Protein AF-A0A2V4BX33-F1 (afdb_monomer_lite)

Secondary structure (DSSP, 8-state):
-HHHHHHHHHHHHHHHSGGGGG--HHHHHHHHTT----GGGGGSHHHHHHHHHHHH---HHHHHHHHHHHHHHHTTTTS-HHHHHHHHHHHHT-TT--S-HHHHHHHHHHT-SSHHHHHHHHHHHHHHHTTSS-HHHHHHHHHHHHHS-HHHHHHHHH-TT-SEEEHHHHHHHHHTTSEEEEEEEEETTEEEEEEPHHHHHHHHHHHHHHHHHHTT----SHHHHHHHHHHHHHHTTT-S-HHHHHHHHHHHHHHHHT-TTS-HHHHHHHHHHHHHHHHH----TTTGGG-TTHHHHHHHHHHHHHHHHHHHT-STTS---HHHHHHHHHHHHHHHHHHTT-

Organism: NCBI:txid2211445

Foldseek 3Di:
DPLLVQLLVLLLCLLLDLLLLPQAPVVLVCLLVPVDDDDSQCVRSNSVSLVVCVVVPDDPLSSQLSSLSSLLSNLQNPPGSVLSVVLQCCQQVDPVHPDRPSSVLSVLSSLAPGNVLSNLLSLLVNCVSVVVDPPVLSVLLSQLSSQADPVVLLVLLLCPPDQKDWCVRCVRVVVSQQWDFDPVQCDPNTGIIGGGPSVVSSNVRCNVVSLVVLVPPQCPDPVSLVVLLVVLLVCLAPPPDPSVSLSSLLSSLQNLLLDPVDDPVRNVVSLVSNVVSLLPRPPDPPPLVVPPPPLVVSVVVSVVSVVVCQVVVVRVPDDGNVVSVVVSVVVCVVCVVSSSVD

Radius of gyration: 22.77 Å; chains: 1; bounding box: 60×46×61 Å

Sequence (342 aa):
MSNLSNISTALTTTIKDSDIHGVTGDLLEVILDKSFKDGILKDIPIISTIIGFVKAGIKINDALFFKKILHLIAQINDVPAEERGKVISEIDESKNYRVKIGEKLLFIVDKCDDHEKAEIIGYLFKEFLKRKMAYDEFLRCCSIIEKCVINDLLVFLNNDIKRYYTINDGEELLNVGMLTLSLKNIRDNNIYLNISKGGELLRIHLLEYLKNRNLQVRLKNFSEIQKHIDYILTSYRNDDNWNNLLTRTVETSAELCNNYKISDDEFNSIIFSIFKGLATEPKSYNLIYRYESTVTDMVKAINEYIAIIIKKNDLNGNDFDMARWKQFEKYFEENKRQINKL

pLDDT: mean 74.25, std 16.31, range [37.19, 97.88]

Structure (mmCIF, N/CA/C/O backbone):
data_AF-A0A2V4BX33-F1
#
_entry.id   AF-A0A2V4BX33-F1
#
loop_
_atom_site.group_PDB
_atom_site.id
_atom_site.type_symbol
_atom_site.label_atom_id
_atom_site.label_alt_id
_atom_site.label_comp_id
_atom_site.label_asym_id
_atom_site.label_entity_id
_atom_site.label_seq_id
_atom_site.pdbx_PDB_ins_code
_atom_site.Cartn_x
_atom_site.Cartn_y
_atom_site.Cartn_z
_atom_site.occupancy
_atom_site.B_iso_or_equiv
_atom_site.auth_seq_id
_atom_site.auth_comp_id
_atom_site.auth_asym_id
_atom_site.auth_atom_id
_atom_site.pdbx_PDB_model_num
ATOM 1 N N . MET A 1 1 ? -27.387 -0.883 13.032 1.00 42.78 1 MET A N 1
ATOM 2 C CA . MET A 1 1 ? -26.597 0.334 13.334 1.00 42.78 1 MET A CA 1
ATOM 3 C C . MET A 1 1 ? -25.627 0.166 14.512 1.00 42.78 1 MET A C 1
ATOM 5 O O . MET A 1 1 ? -24.670 0.917 14.550 1.00 42.78 1 MET A O 1
ATOM 9 N N . SER A 1 2 ? -25.781 -0.828 15.403 1.00 59.81 2 SER A N 1
ATOM 10 C CA . SER A 1 2 ? -24.896 -1.042 16.570 1.00 59.81 2 SER A CA 1
ATOM 11 C C . SER A 1 2 ? -23.493 -1.586 16.254 1.00 59.81 2 SER A C 1
ATOM 13 O O . SER A 1 2 ? -22.547 -1.284 16.967 1.00 59.81 2 SER A O 1
ATOM 15 N N . ASN A 1 3 ? -23.328 -2.389 15.198 1.00 71.81 3 ASN A N 1
ATOM 16 C CA . ASN A 1 3 ? -22.062 -3.098 14.965 1.00 71.81 3 ASN A CA 1
ATOM 17 C C . ASN A 1 3 ? -20.991 -2.231 14.287 1.00 71.81 3 ASN A C 1
ATOM 19 O O . ASN A 1 3 ? -19.830 -2.287 14.679 1.00 71.81 3 ASN A O 1
ATOM 23 N N . LEU A 1 4 ? -21.374 -1.400 13.311 1.00 76.12 4 LEU A N 1
ATOM 24 C CA . LEU A 1 4 ? -20.430 -0.529 12.601 1.00 76.12 4 LEU A CA 1
ATOM 25 C C . LEU A 1 4 ? -19.869 0.563 13.520 1.00 76.12 4 LEU A C 1
ATOM 27 O O . LEU A 1 4 ? -18.669 0.816 13.498 1.00 76.12 4 LEU A O 1
ATOM 31 N N . SER A 1 5 ? -20.713 1.158 14.373 1.00 81.50 5 SER A N 1
ATOM 32 C CA . SER A 1 5 ? -20.260 2.127 15.375 1.00 81.50 5 SER A CA 1
ATOM 33 C C . SER A 1 5 ? -19.278 1.492 16.356 1.00 81.50 5 SER A C 1
ATOM 35 O O . SER A 1 5 ? -18.249 2.088 16.647 1.00 81.50 5 SER A O 1
ATOM 37 N N . ASN A 1 6 ? -19.544 0.260 16.805 1.00 85.31 6 ASN A N 1
ATOM 38 C CA . ASN A 1 6 ? -18.661 -0.449 17.729 1.00 85.31 6 ASN A CA 1
ATOM 39 C C . ASN A 1 6 ? -17.301 -0.763 17.094 1.00 85.31 6 ASN A C 1
ATOM 41 O O . ASN A 1 6 ? -16.275 -0.499 17.714 1.00 85.31 6 ASN A O 1
ATOM 45 N N . ILE A 1 7 ? -17.280 -1.263 15.852 1.00 87.06 7 ILE A N 1
ATOM 46 C CA . ILE A 1 7 ? -16.029 -1.523 15.122 1.00 87.06 7 ILE A CA 1
ATOM 47 C C . ILE A 1 7 ? -15.277 -0.211 14.878 1.00 87.06 7 ILE A C 1
ATOM 49 O O . ILE A 1 7 ? -14.070 -0.159 15.088 1.00 87.06 7 ILE A O 1
ATOM 53 N N . SER A 1 8 ? -15.976 0.858 14.485 1.00 89.44 8 SER A N 1
ATOM 54 C CA . SER A 1 8 ? -15.357 2.169 14.268 1.00 89.44 8 SER A CA 1
ATOM 55 C C . SER A 1 8 ? -14.722 2.703 15.545 1.00 89.44 8 SER A C 1
ATOM 57 O O . SER A 1 8 ? -13.590 3.175 15.502 1.00 89.44 8 SER A O 1
ATOM 59 N N . THR A 1 9 ? -15.426 2.635 16.676 1.00 89.50 9 THR A N 1
ATOM 60 C CA . THR A 1 9 ? -14.886 3.058 17.970 1.00 89.50 9 THR A CA 1
ATOM 61 C C . THR A 1 9 ? -13.693 2.195 18.362 1.00 89.50 9 THR A C 1
ATOM 63 O O . THR A 1 9 ? -12.651 2.745 18.698 1.00 89.50 9 THR A O 1
ATOM 66 N N . ALA A 1 10 ? -13.797 0.868 18.252 1.00 90.44 10 ALA A N 1
ATOM 67 C CA . ALA A 1 10 ? -12.701 -0.045 18.568 1.00 90.44 10 ALA A CA 1
ATOM 68 C C . ALA A 1 10 ? -11.463 0.204 17.693 1.00 90.44 10 ALA A C 1
ATOM 70 O O . ALA A 1 10 ? -10.339 0.189 18.199 1.00 90.44 10 ALA A O 1
ATOM 71 N N . LEU A 1 11 ? -11.662 0.483 16.402 1.00 91.56 11 LEU A N 1
ATOM 72 C CA . LEU A 1 11 ? -10.595 0.833 15.471 1.00 91.56 11 LEU A CA 1
ATOM 73 C C . LEU A 1 11 ? -9.943 2.160 15.866 1.00 91.56 11 LEU A C 1
ATOM 75 O O . LEU A 1 11 ? -8.726 2.213 16.010 1.00 91.56 11 LEU A O 1
ATOM 79 N N . THR A 1 12 ? -10.730 3.216 16.091 1.00 91.38 12 THR A N 1
ATOM 80 C CA . THR A 1 12 ? -10.195 4.519 16.513 1.00 91.38 12 THR A CA 1
ATOM 81 C C . THR A 1 12 ? -9.432 4.415 17.827 1.00 91.38 12 THR A C 1
ATOM 83 O O . THR A 1 12 ? -8.339 4.966 17.918 1.00 91.38 12 THR A O 1
ATOM 86 N N . THR A 1 13 ? -9.963 3.697 18.821 1.00 90.25 13 THR A N 1
ATOM 87 C CA . THR A 1 13 ? -9.263 3.476 20.091 1.00 90.25 13 THR A CA 1
ATOM 88 C C . THR A 1 13 ? -7.946 2.751 19.847 1.00 90.25 13 THR A C 1
ATOM 90 O O . THR A 1 13 ? -6.910 3.267 20.239 1.00 90.25 13 THR A O 1
ATOM 93 N N . THR A 1 14 ? -7.953 1.644 19.097 1.00 89.81 14 THR A N 1
ATOM 94 C CA . THR A 1 14 ? -6.733 0.876 18.785 1.00 89.81 14 THR A CA 1
ATOM 95 C C . THR A 1 14 ? -5.670 1.724 18.079 1.00 89.81 14 THR A C 1
ATOM 97 O O . THR A 1 14 ? -4.495 1.678 18.427 1.00 89.81 14 THR A O 1
ATOM 100 N N . ILE A 1 15 ? -6.069 2.535 17.097 1.00 90.81 15 ILE A N 1
ATOM 101 C CA . ILE A 1 15 ? -5.143 3.391 16.344 1.00 90.81 15 ILE A CA 1
ATOM 102 C C . ILE A 1 15 ? -4.578 4.525 17.220 1.00 90.81 15 ILE A C 1
ATOM 104 O O . ILE A 1 15 ? -3.501 5.032 16.915 1.00 90.81 15 ILE A O 1
ATOM 108 N N . LYS A 1 16 ? -5.248 4.931 18.303 1.00 88.75 16 LYS A N 1
ATOM 109 C CA . LYS A 1 16 ? -4.715 5.922 19.257 1.00 88.75 16 LYS A CA 1
ATOM 110 C C . LYS A 1 16 ? -3.928 5.289 20.412 1.00 88.75 16 LYS A C 1
ATOM 112 O O . LYS A 1 16 ? -3.241 6.011 21.126 1.00 88.75 16 LYS A O 1
ATOM 117 N N . ASP A 1 17 ? -4.020 3.975 20.584 1.00 84.62 17 ASP A N 1
ATOM 118 C CA . ASP A 1 17 ? -3.432 3.244 21.705 1.00 84.62 17 ASP A CA 1
ATOM 119 C C . ASP A 1 17 ? -1.934 2.946 21.502 1.00 84.62 17 ASP A C 1
ATOM 121 O O . ASP A 1 17 ? -1.471 2.736 20.371 1.00 84.62 17 ASP A O 1
ATOM 125 N N . SER A 1 18 ? -1.172 2.909 22.596 1.00 70.69 18 SER A N 1
ATOM 126 C CA . SER A 1 18 ? 0.220 2.452 22.630 1.00 70.69 18 SER A CA 1
ATOM 127 C C . SER A 1 18 ? 0.352 0.959 22.344 1.00 70.69 18 SER A C 1
ATOM 129 O O . SER A 1 18 ? 1.357 0.541 21.776 1.00 70.69 18 SER A O 1
ATOM 131 N N . ASP A 1 19 ? -0.673 0.161 22.637 1.00 69.62 19 ASP A N 1
ATOM 132 C CA . ASP A 1 19 ? -0.567 -1.303 22.597 1.00 69.62 19 ASP A CA 1
ATOM 133 C C . ASP A 1 19 ? -0.669 -1.899 21.179 1.00 69.62 19 ASP A C 1
ATOM 135 O O . ASP A 1 19 ? -0.596 -3.113 20.981 1.00 69.62 19 ASP A O 1
ATOM 139 N N . ILE A 1 20 ? -0.737 -1.049 20.146 1.00 72.56 20 ILE A N 1
ATOM 140 C CA . ILE A 1 20 ? -0.688 -1.470 18.736 1.00 72.56 20 ILE A CA 1
ATOM 141 C C . ILE A 1 20 ? 0.613 -2.200 18.368 1.00 72.56 20 ILE A C 1
ATOM 143 O O . ILE A 1 20 ? 0.648 -2.917 17.369 1.00 72.56 20 ILE A O 1
ATOM 147 N N . HIS A 1 21 ? 1.689 -2.018 19.146 1.00 63.12 21 HIS A N 1
ATOM 148 C CA . HIS A 1 21 ? 2.975 -2.685 18.915 1.00 63.12 21 HIS A CA 1
ATOM 149 C C . HIS A 1 21 ? 2.847 -4.217 18.931 1.00 63.12 21 HIS A C 1
ATOM 151 O O . HIS A 1 21 ? 3.669 -4.908 18.336 1.00 63.12 21 HIS A O 1
ATOM 157 N N . GLY A 1 22 ? 1.783 -4.742 19.549 1.00 63.22 22 GLY A N 1
ATOM 158 C CA . GLY A 1 22 ? 1.414 -6.151 19.506 1.00 63.22 22 GLY A CA 1
ATOM 159 C C . GLY A 1 22 ? 0.739 -6.609 18.208 1.00 63.22 22 GLY A C 1
ATOM 160 O O . GLY A 1 22 ? 0.276 -7.738 18.165 1.00 63.22 22 GLY A O 1
ATOM 161 N N . VAL A 1 23 ? 0.627 -5.789 17.157 1.00 70.25 23 VAL A N 1
ATOM 162 C CA . VAL A 1 23 ? 0.100 -6.214 15.846 1.00 70.25 23 VAL A CA 1
ATOM 163 C C . VAL A 1 23 ? 1.258 -6.342 14.855 1.00 70.25 23 VAL A C 1
ATOM 165 O O . VAL A 1 23 ? 1.737 -5.352 14.297 1.00 70.25 23 VAL A O 1
ATOM 168 N N . THR A 1 24 ? 1.722 -7.577 14.652 1.00 68.56 24 THR A N 1
ATOM 169 C CA . THR A 1 24 ? 2.818 -7.946 13.736 1.00 68.56 24 THR A CA 1
ATOM 170 C C . THR A 1 24 ? 2.353 -8.978 12.708 1.00 68.56 24 THR A C 1
ATOM 172 O O . THR A 1 24 ? 1.313 -9.605 12.899 1.00 68.56 24 THR A O 1
ATOM 175 N N . GLY A 1 25 ? 3.128 -9.180 11.634 1.00 64.44 25 GLY A N 1
ATOM 176 C CA . GLY A 1 25 ? 2.825 -10.164 10.582 1.00 64.44 25 GLY A CA 1
ATOM 177 C C . GLY A 1 25 ? 2.570 -11.575 11.120 1.00 64.44 25 GLY A C 1
ATOM 178 O O . GLY A 1 25 ? 1.545 -12.168 10.800 1.00 64.44 25 GLY A O 1
ATOM 179 N N . ASP A 1 26 ? 3.420 -12.055 12.030 1.00 61.00 26 ASP A N 1
ATOM 180 C CA . ASP A 1 26 ? 3.267 -13.374 12.660 1.00 61.00 26 ASP A CA 1
ATOM 181 C C . ASP A 1 26 ? 1.939 -13.494 13.434 1.00 61.00 26 ASP A C 1
ATOM 183 O O . ASP A 1 26 ? 1.296 -14.541 13.453 1.00 61.00 26 ASP A O 1
ATOM 187 N N . LEU A 1 27 ? 1.479 -12.398 14.045 1.00 63.06 27 LEU A N 1
ATOM 188 C CA . LEU A 1 27 ? 0.220 -12.366 14.792 1.00 63.06 27 LEU A CA 1
ATOM 189 C C . LEU A 1 27 ? -0.997 -12.282 13.865 1.00 63.06 27 LEU A C 1
ATOM 191 O O . LEU A 1 27 ? -2.058 -12.793 14.225 1.00 63.06 27 LEU A O 1
ATOM 195 N N . LEU A 1 28 ? -0.851 -11.712 12.662 1.00 64.00 28 LEU A N 1
ATOM 196 C CA . LEU A 1 28 ? -1.888 -11.770 11.628 1.00 64.00 28 LEU A CA 1
ATOM 197 C C . LEU A 1 28 ? -2.194 -13.222 11.262 1.00 64.00 28 LEU A C 1
ATOM 199 O O . LEU A 1 28 ? -3.359 -13.606 11.249 1.00 64.00 28 LEU A O 1
ATOM 203 N N . GLU A 1 29 ? -1.165 -14.033 11.015 1.00 63.91 29 GLU A N 1
ATOM 204 C CA . GLU A 1 29 ? -1.328 -15.445 10.651 1.00 63.91 29 GLU A CA 1
ATOM 205 C C . GLU A 1 29 ? -1.985 -16.246 11.787 1.00 63.91 29 GLU A C 1
ATOM 207 O O . GLU A 1 29 ? -2.973 -16.949 11.566 1.00 63.91 29 GLU A O 1
ATOM 212 N N . VAL A 1 30 ? -1.545 -16.034 13.033 1.00 64.81 30 VAL A N 1
ATOM 213 C CA . VAL A 1 30 ? -2.098 -16.706 14.226 1.00 64.81 30 VAL A CA 1
ATOM 214 C C . VAL A 1 30 ? -3.574 -16.362 14.470 1.00 64.81 30 VAL A C 1
ATOM 216 O O . VAL A 1 30 ? -4.375 -17.250 14.775 1.00 64.81 30 VAL A O 1
ATOM 219 N N . ILE A 1 31 ? -3.962 -15.087 14.329 1.00 62.94 31 ILE A N 1
ATOM 220 C CA . ILE A 1 31 ? -5.362 -14.648 14.483 1.00 62.94 31 ILE A CA 1
ATOM 221 C C . ILE A 1 31 ? -6.257 -15.301 13.417 1.00 62.94 31 ILE A C 1
ATOM 223 O O . ILE A 1 31 ? -7.425 -15.602 13.685 1.00 62.94 31 ILE A O 1
ATOM 227 N N . LEU A 1 32 ? -5.721 -15.532 12.216 1.00 61.59 32 LEU A N 1
ATOM 228 C CA . LEU A 1 32 ? -6.459 -16.085 11.081 1.00 61.59 32 LEU A CA 1
ATOM 229 C C . LEU A 1 32 ? -6.596 -17.615 11.144 1.00 61.59 32 LEU A C 1
ATOM 231 O O . LEU A 1 32 ? -7.655 -18.135 10.784 1.00 61.59 32 LEU A O 1
ATOM 235 N N . ASP A 1 33 ? -5.610 -18.326 11.694 1.00 59.72 33 ASP A N 1
ATOM 236 C CA . ASP A 1 33 ? -5.586 -19.796 11.786 1.00 59.72 33 ASP A CA 1
ATOM 237 C C . ASP A 1 33 ? -6.494 -20.386 12.884 1.00 59.72 33 ASP A C 1
ATOM 239 O O . ASP A 1 33 ? -6.431 -21.575 13.210 1.00 59.72 33 ASP A O 1
ATOM 243 N N . LYS A 1 34 ? -7.388 -19.567 13.461 1.00 55.22 34 LYS A N 1
ATOM 244 C CA . LYS A 1 34 ? -8.380 -19.927 14.501 1.00 55.22 34 LYS A CA 1
ATOM 245 C C . LYS A 1 34 ? -7.784 -20.512 15.791 1.00 55.22 34 LYS A C 1
ATOM 247 O O . LYS A 1 34 ? -8.534 -20.844 16.713 1.00 55.22 34 LYS A O 1
ATOM 252 N N . SER A 1 35 ? -6.461 -20.610 15.895 1.00 52.72 35 SER A N 1
ATOM 253 C CA . SER A 1 35 ? -5.738 -21.083 17.073 1.00 52.72 35 SER A CA 1
ATOM 254 C C . SER A 1 35 ? -5.450 -19.907 17.996 1.00 52.72 35 SER A C 1
ATOM 256 O O . SER A 1 35 ? -4.319 -19.461 18.143 1.00 52.72 35 SER A O 1
ATOM 258 N N . PHE A 1 36 ? -6.507 -19.391 18.625 1.00 53.91 36 PHE A N 1
ATOM 259 C CA . PHE A 1 36 ? -6.411 -18.317 19.611 1.00 53.91 36 PHE A CA 1
ATOM 260 C C . PHE A 1 36 ? -5.747 -18.831 20.891 1.00 53.91 36 PHE A C 1
ATOM 262 O O . PHE A 1 36 ? -6.427 -19.227 21.843 1.00 53.91 36 PHE A O 1
ATOM 269 N N . LYS A 1 37 ? -4.417 -18.839 20.921 1.00 46.72 37 LYS A N 1
ATOM 270 C CA . LYS A 1 37 ? -3.659 -18.934 22.165 1.00 46.72 37 LYS A CA 1
ATOM 271 C C . LYS A 1 37 ? -3.097 -17.556 22.511 1.00 46.72 37 LYS A C 1
ATOM 273 O O . LYS A 1 37 ? -2.621 -16.837 21.646 1.00 46.72 37 LYS A O 1
ATOM 278 N N . ASP A 1 38 ? -3.205 -17.246 23.798 1.00 52.62 38 ASP A N 1
ATOM 279 C CA . ASP A 1 38 ? -2.568 -16.148 24.533 1.00 52.62 38 ASP A CA 1
ATOM 280 C C . ASP A 1 38 ? -3.350 -14.840 24.745 1.00 52.62 38 ASP A C 1
ATOM 282 O O . ASP A 1 38 ? -4.070 -14.316 23.896 1.00 52.62 38 ASP A O 1
ATOM 286 N N . GLY A 1 39 ? -3.254 -14.358 25.991 1.00 58.19 39 GLY A N 1
ATOM 287 C CA . GLY A 1 39 ? -4.030 -13.251 26.554 1.00 58.19 39 GLY A CA 1
ATOM 288 C C . GLY A 1 39 ? -3.588 -11.859 26.108 1.00 58.19 39 GLY A C 1
ATOM 289 O O . GLY A 1 39 ? -4.411 -10.957 26.162 1.00 58.19 39 GLY A O 1
ATOM 290 N N . ILE A 1 40 ? -2.360 -11.708 25.599 1.00 56.91 40 ILE A N 1
ATOM 291 C CA . ILE A 1 40 ? -1.761 -10.414 25.211 1.00 56.91 40 ILE A CA 1
ATOM 292 C C . ILE A 1 40 ? -2.572 -9.721 24.102 1.00 56.91 40 ILE A C 1
ATOM 294 O O . ILE A 1 40 ? -2.735 -8.508 24.098 1.00 56.91 40 ILE A O 1
ATOM 298 N N . LEU A 1 41 ? -3.147 -10.488 23.171 1.00 62.62 41 LEU A N 1
ATOM 299 C CA . LEU A 1 41 ? -3.900 -9.936 22.038 1.00 62.62 41 LEU A CA 1
ATOM 300 C C . LEU A 1 41 ? -5.314 -9.462 22.401 1.00 62.62 41 LEU A C 1
ATOM 302 O O . LEU A 1 41 ? -5.930 -8.729 21.629 1.00 62.62 41 LEU A O 1
ATOM 306 N N . LYS A 1 42 ? -5.863 -9.887 23.548 1.00 66.56 42 LYS A N 1
ATOM 307 C CA . LYS A 1 42 ? -7.211 -9.473 23.975 1.00 66.56 42 LYS A CA 1
ATOM 308 C C . LYS A 1 42 ? -7.250 -8.019 24.427 1.00 66.56 42 LYS A C 1
ATOM 310 O O . LYS A 1 42 ? -8.314 -7.407 24.353 1.00 66.56 42 LYS A O 1
ATOM 315 N N . ASP A 1 43 ? -6.117 -7.474 24.844 1.00 74.88 43 ASP A N 1
ATOM 316 C CA . ASP A 1 43 ? -6.042 -6.110 25.358 1.00 74.88 43 ASP A CA 1
ATOM 317 C C . ASP A 1 43 ? -6.159 -5.069 24.229 1.00 74.88 43 ASP A C 1
ATOM 319 O O . ASP A 1 43 ? -6.545 -3.929 24.470 1.00 74.88 43 ASP A O 1
ATOM 323 N N . ILE A 1 44 ? -5.976 -5.484 22.967 1.00 81.44 44 ILE A N 1
ATOM 324 C CA . ILE A 1 44 ? -6.168 -4.628 21.793 1.00 81.44 44 ILE A CA 1
ATOM 325 C C . ILE A 1 44 ? -7.671 -4.549 21.435 1.00 81.44 44 ILE A C 1
ATOM 327 O O . ILE A 1 44 ? -8.263 -5.560 21.026 1.00 81.44 44 ILE A O 1
ATOM 331 N N . PRO A 1 45 ? -8.320 -3.363 21.494 1.00 86.31 45 PRO A N 1
ATOM 332 C CA . PRO A 1 45 ? -9.778 -3.240 21.363 1.00 86.31 45 PRO A CA 1
ATOM 333 C C . PRO A 1 45 ? -10.362 -3.795 20.057 1.00 86.31 45 PRO A C 1
ATOM 335 O O . PRO A 1 45 ? -11.415 -4.446 20.064 1.00 86.31 45 PRO A O 1
ATOM 338 N N . ILE A 1 46 ? -9.693 -3.568 18.920 1.00 86.50 46 ILE A N 1
ATOM 339 C CA . ILE A 1 46 ? -10.152 -4.090 17.626 1.00 86.50 46 ILE A CA 1
ATOM 340 C C . ILE A 1 46 ? -10.055 -5.616 17.572 1.00 86.50 46 ILE A C 1
ATOM 342 O O . ILE A 1 46 ? -10.966 -6.255 17.055 1.00 86.50 46 ILE A O 1
ATOM 346 N N . ILE A 1 47 ? -9.018 -6.215 18.165 1.00 82.06 47 ILE A N 1
ATOM 347 C CA . ILE A 1 47 ? -8.852 -7.672 18.204 1.00 82.06 47 ILE A CA 1
ATOM 348 C C . ILE A 1 47 ? -9.920 -8.288 19.102 1.00 82.06 47 ILE A C 1
ATOM 350 O O . ILE A 1 47 ? -10.569 -9.255 18.710 1.00 82.06 47 ILE A O 1
ATOM 354 N N . SER A 1 48 ? -10.184 -7.685 20.262 1.00 82.81 48 SER A N 1
ATOM 355 C CA . SER A 1 48 ? -11.298 -8.079 21.129 1.00 82.81 48 SER A CA 1
ATOM 356 C C . SER A 1 48 ? -12.644 -8.037 20.400 1.00 82.81 48 SER A C 1
ATOM 358 O O . SER A 1 48 ? -13.449 -8.966 20.517 1.00 82.81 48 SER A O 1
ATOM 360 N N . THR A 1 49 ? -12.864 -7.004 19.582 1.00 84.94 49 THR A N 1
ATOM 361 C CA . THR A 1 49 ? -14.058 -6.899 18.733 1.00 84.94 49 THR A CA 1
ATOM 362 C C . THR A 1 49 ? -14.110 -8.046 17.721 1.00 84.94 49 THR A C 1
ATOM 364 O O . THR A 1 49 ? -15.118 -8.748 17.661 1.00 84.94 49 THR A O 1
ATOM 367 N N . ILE A 1 50 ? -13.018 -8.305 16.994 1.00 80.75 50 ILE A N 1
ATOM 368 C CA . ILE A 1 50 ? -12.901 -9.404 16.019 1.00 80.75 50 ILE A CA 1
ATOM 369 C C . ILE A 1 50 ? -13.192 -10.760 16.677 1.00 80.75 50 ILE A C 1
ATOM 371 O O . ILE A 1 50 ? -14.021 -11.521 16.182 1.00 80.75 50 ILE A O 1
ATOM 375 N N . ILE A 1 51 ? -12.579 -11.048 17.830 1.00 76.88 51 ILE A N 1
ATOM 376 C CA . ILE A 1 51 ? -12.810 -12.283 18.597 1.00 76.88 51 ILE A CA 1
ATOM 377 C C . ILE A 1 51 ? -14.285 -12.405 19.007 1.00 76.88 51 ILE A C 1
ATOM 379 O O . ILE A 1 51 ? -14.847 -13.503 18.976 1.00 76.88 51 ILE A O 1
ATOM 383 N N . GLY A 1 52 ? -14.928 -11.294 19.376 1.00 78.25 52 GLY A N 1
ATOM 384 C CA . GLY A 1 52 ? -16.362 -11.246 19.662 1.00 78.25 52 GLY A CA 1
ATOM 385 C C . GLY A 1 52 ? -17.210 -11.706 18.474 1.00 78.25 52 GLY A C 1
ATOM 386 O O . GLY A 1 52 ? -18.087 -12.555 18.642 1.00 78.25 52 GLY A O 1
ATOM 387 N N . PHE A 1 53 ? -16.896 -11.228 17.267 1.00 77.00 53 PHE A N 1
ATOM 388 C CA . PHE A 1 53 ? -17.538 -11.696 16.035 1.00 77.00 53 PHE A CA 1
ATOM 389 C C . PHE A 1 53 ? -17.249 -13.174 15.763 1.00 77.00 53 PHE A C 1
ATOM 391 O O . PHE A 1 53 ? -18.163 -13.910 15.396 1.00 77.00 53 PHE A O 1
ATOM 398 N N . VAL A 1 54 ? -16.018 -13.640 16.012 1.00 71.56 54 VAL A N 1
ATOM 399 C CA . VAL A 1 54 ? -15.652 -15.057 15.857 1.00 71.56 54 VAL A CA 1
ATOM 400 C C . VAL A 1 54 ? -16.507 -15.977 16.708 1.00 71.56 54 VAL A C 1
ATOM 402 O O . VAL A 1 54 ? -17.050 -16.956 16.195 1.00 71.56 54 VAL A O 1
ATOM 405 N N . LYS A 1 55 ? -16.711 -15.623 17.976 1.00 70.00 55 LYS A N 1
ATOM 406 C CA . LYS A 1 55 ? -17.588 -16.375 18.881 1.00 70.00 55 LYS A CA 1
ATOM 407 C C . LYS A 1 55 ? -19.057 -16.345 18.458 1.00 70.00 55 LYS A C 1
ATOM 409 O O . LYS A 1 55 ? -19.776 -17.297 18.741 1.00 70.00 55 LYS A O 1
ATOM 414 N N . ALA A 1 56 ? -19.496 -15.281 17.788 1.00 75.44 56 ALA A N 1
ATOM 415 C CA . ALA A 1 56 ? -20.863 -15.136 17.292 1.00 75.44 56 ALA A CA 1
ATOM 416 C C . ALA A 1 56 ? -21.128 -15.877 15.962 1.00 75.44 56 ALA A C 1
ATOM 418 O O . ALA A 1 56 ? -22.277 -15.939 15.530 1.00 75.44 56 ALA A O 1
ATOM 419 N N . GLY A 1 57 ? -20.095 -16.460 15.336 1.00 69.25 57 GLY A N 1
ATOM 420 C CA . GLY A 1 57 ? -20.186 -17.188 14.067 1.00 69.25 57 GLY A CA 1
ATOM 421 C C . GLY A 1 57 ? -19.981 -16.283 12.849 1.00 69.25 57 GLY A C 1
ATOM 422 O O . GLY A 1 57 ? -20.944 -15.776 12.276 1.00 69.25 57 GLY A O 1
ATOM 423 N N . ILE A 1 58 ? -18.721 -16.092 12.436 1.00 73.31 58 ILE A N 1
ATOM 424 C CA . ILE A 1 58 ? -18.369 -15.194 11.317 1.00 73.31 58 ILE A CA 1
ATOM 425 C C . ILE A 1 58 ? -18.830 -15.729 9.968 1.00 73.31 58 ILE A C 1
ATOM 427 O O . ILE A 1 58 ? -18.784 -16.936 9.712 1.00 73.31 58 ILE A O 1
ATOM 431 N N . LYS A 1 59 ? -19.131 -14.810 9.049 1.00 80.31 59 LYS A N 1
ATOM 432 C CA . LYS A 1 59 ? -19.141 -15.106 7.614 1.00 80.31 59 LYS A CA 1
ATOM 433 C C . LYS A 1 59 ? -17.729 -14.964 7.047 1.00 80.31 59 LYS A C 1
ATOM 435 O O . LYS A 1 59 ? -16.912 -14.210 7.568 1.00 80.31 59 LYS A O 1
ATOM 440 N N . ILE A 1 60 ? -17.454 -15.645 5.932 1.00 77.69 60 ILE A N 1
ATOM 441 C CA . ILE A 1 60 ? -16.162 -15.549 5.225 1.00 77.69 60 ILE A CA 1
ATOM 442 C C . ILE A 1 60 ? -15.816 -14.086 4.910 1.00 77.69 60 ILE A C 1
ATOM 444 O O . ILE A 1 60 ? -14.686 -13.665 5.131 1.00 77.69 60 ILE A O 1
ATOM 448 N N . ASN A 1 61 ? -16.802 -13.294 4.482 1.00 81.38 61 ASN A N 1
ATOM 449 C CA . ASN A 1 61 ? -16.602 -11.876 4.179 1.00 81.38 61 ASN A CA 1
ATOM 450 C C . ASN A 1 61 ? -16.156 -11.067 5.405 1.00 81.38 61 ASN A C 1
ATOM 452 O O . ASN A 1 61 ? -15.290 -10.209 5.269 1.00 81.38 61 ASN A O 1
ATOM 456 N N . ASP A 1 62 ? -16.679 -11.371 6.597 1.00 82.56 62 ASP A N 1
ATOM 457 C CA . ASP A 1 62 ? -16.258 -10.706 7.836 1.00 82.56 62 ASP A CA 1
ATOM 458 C C . ASP A 1 62 ? -14.797 -11.060 8.157 1.00 82.56 62 ASP A C 1
ATOM 460 O O . ASP A 1 62 ? -14.007 -10.193 8.519 1.00 82.56 62 ASP A O 1
ATOM 464 N N . ALA A 1 63 ? -14.410 -12.326 7.951 1.00 79.62 63 ALA A N 1
ATOM 465 C CA . ALA A 1 63 ? -13.031 -12.790 8.117 1.00 79.62 63 ALA A CA 1
ATOM 466 C C . ALA A 1 63 ? -12.060 -12.029 7.204 1.00 79.62 63 ALA A C 1
ATOM 468 O O . ALA A 1 63 ? -11.031 -11.525 7.654 1.00 79.62 63 ALA A O 1
ATOM 469 N N . LEU A 1 64 ? -12.408 -11.929 5.917 1.00 84.19 64 LEU A N 1
ATOM 470 C CA . LEU A 1 64 ? -11.614 -11.222 4.915 1.00 84.19 64 LEU A CA 1
ATOM 471 C C . LEU A 1 64 ? -11.538 -9.727 5.231 1.00 84.19 64 LEU A C 1
ATOM 473 O O . LEU A 1 64 ? -10.467 -9.134 5.146 1.00 84.19 64 LEU A O 1
ATOM 477 N N . PHE A 1 65 ? -12.643 -9.121 5.659 1.00 90.19 65 PHE A N 1
ATOM 478 C CA . PHE A 1 65 ? -12.669 -7.725 6.076 1.00 90.19 65 PHE A CA 1
ATOM 479 C C . PHE A 1 65 ? -11.752 -7.459 7.277 1.00 90.19 65 PHE A C 1
ATOM 481 O O . PHE A 1 65 ? -10.934 -6.539 7.239 1.00 90.19 65 PHE A O 1
ATOM 488 N N . PHE A 1 66 ? -11.816 -8.297 8.313 1.00 86.69 66 PHE A N 1
ATOM 489 C CA . PHE A 1 66 ? -10.937 -8.167 9.472 1.00 86.69 66 PHE A CA 1
ATOM 490 C C . PHE A 1 66 ? -9.471 -8.407 9.125 1.00 86.69 66 PHE A C 1
ATOM 492 O O . PHE A 1 66 ? -8.620 -7.666 9.613 1.00 86.69 66 PHE A O 1
ATOM 499 N N . LYS A 1 67 ? -9.172 -9.351 8.222 1.00 85.12 67 LYS A N 1
ATOM 500 C CA . LYS A 1 67 ? -7.819 -9.521 7.679 1.00 85.12 67 LYS A CA 1
ATOM 501 C C . LYS A 1 67 ? -7.304 -8.198 7.107 1.00 85.12 67 LYS A C 1
ATOM 503 O O . LYS A 1 67 ? -6.231 -7.744 7.493 1.00 85.12 67 LYS A O 1
ATOM 508 N N . LYS A 1 68 ? -8.093 -7.531 6.263 1.00 91.75 68 LYS A N 1
ATOM 509 C CA . LYS A 1 68 ? -7.718 -6.235 5.681 1.00 91.75 68 LYS A CA 1
ATOM 510 C C . LYS A 1 68 ? -7.475 -5.152 6.747 1.00 91.75 68 LYS A C 1
ATOM 512 O O . LYS A 1 68 ? -6.488 -4.428 6.655 1.00 91.75 68 LYS A O 1
ATOM 517 N N . ILE A 1 69 ? -8.321 -5.067 7.780 1.00 92.31 69 ILE A N 1
ATOM 518 C CA . ILE A 1 69 ? -8.128 -4.120 8.897 1.00 92.31 69 ILE A CA 1
ATOM 519 C C . ILE A 1 69 ? -6.793 -4.363 9.602 1.00 92.31 69 ILE A C 1
ATOM 521 O O . ILE A 1 69 ? -6.057 -3.415 9.868 1.00 92.31 69 ILE A O 1
ATOM 525 N N . LEU A 1 70 ? -6.475 -5.617 9.915 1.00 87.75 70 LEU A N 1
ATOM 526 C CA . LEU A 1 70 ? -5.268 -5.927 10.670 1.00 87.75 70 LEU A CA 1
ATOM 527 C C . LEU A 1 70 ? -3.991 -5.630 9.862 1.00 87.75 70 LEU A C 1
ATOM 529 O O . LEU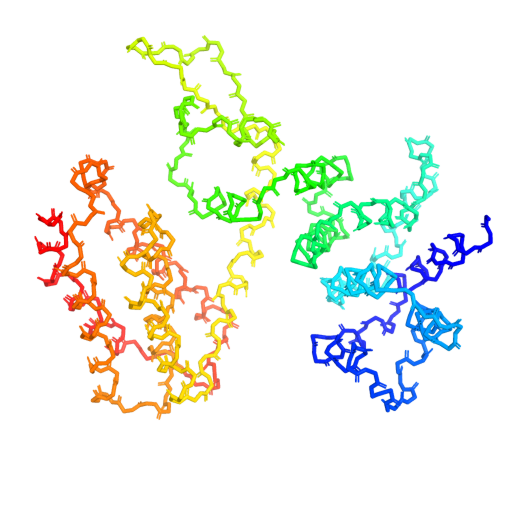 A 1 70 ? -3.048 -5.074 10.422 1.00 87.75 70 LEU A O 1
ATOM 533 N N . HIS A 1 71 ? -3.985 -5.900 8.549 1.00 89.75 71 HIS A N 1
ATOM 534 C CA . HIS A 1 71 ? -2.881 -5.499 7.662 1.00 89.75 71 HIS A CA 1
ATOM 535 C C . HIS A 1 71 ? -2.680 -3.976 7.632 1.00 89.75 71 HIS A C 1
ATOM 537 O O . HIS A 1 71 ? -1.543 -3.514 7.651 1.00 89.75 71 HIS A O 1
ATOM 543 N N . LEU A 1 72 ? -3.760 -3.184 7.652 1.00 94.19 72 LEU A N 1
ATOM 544 C CA . LEU A 1 72 ? -3.668 -1.723 7.743 1.00 94.19 72 LEU A CA 1
ATOM 545 C C . LEU A 1 72 ? -3.040 -1.271 9.071 1.00 94.19 72 LEU A C 1
ATOM 547 O O . LEU A 1 72 ? -2.147 -0.426 9.084 1.00 94.19 72 LEU A O 1
ATOM 551 N N . ILE A 1 73 ? -3.508 -1.830 10.189 1.00 91.56 73 ILE A N 1
ATOM 552 C CA . ILE A 1 73 ? -3.052 -1.485 11.546 1.00 91.56 73 ILE A CA 1
ATOM 553 C C . ILE A 1 73 ? -1.571 -1.831 11.735 1.00 91.56 73 ILE A C 1
ATOM 555 O O . ILE A 1 73 ? -0.831 -1.050 12.331 1.00 91.56 73 ILE A O 1
ATOM 559 N N . ALA A 1 74 ? -1.118 -2.957 11.182 1.00 87.31 74 ALA A N 1
ATOM 560 C CA . ALA A 1 74 ? 0.280 -3.368 11.255 1.00 87.31 74 ALA A CA 1
ATOM 561 C C . ALA A 1 74 ? 1.242 -2.322 10.655 1.00 87.31 74 ALA A C 1
ATOM 563 O O . ALA A 1 74 ? 2.360 -2.178 11.136 1.00 87.31 74 ALA A O 1
ATOM 564 N N . GLN A 1 75 ? 0.816 -1.547 9.652 1.00 90.62 75 GLN A N 1
ATOM 565 C CA . GLN A 1 75 ? 1.686 -0.561 8.995 1.00 90.62 75 GLN A CA 1
ATOM 566 C C . GLN A 1 75 ? 1.962 0.694 9.826 1.00 90.62 75 GLN A C 1
ATOM 568 O O . GLN A 1 75 ? 2.943 1.390 9.569 1.00 90.62 75 GLN A O 1
ATOM 573 N N . ILE A 1 76 ? 1.115 1.000 10.809 1.00 92.19 76 ILE A N 1
ATOM 574 C CA . ILE A 1 76 ? 1.233 2.214 11.631 1.00 92.19 76 ILE A CA 1
ATOM 575 C C . ILE A 1 76 ? 1.857 1.943 13.006 1.00 92.19 76 ILE A C 1
ATOM 577 O O . ILE A 1 76 ? 1.919 2.850 13.837 1.00 92.19 76 ILE A O 1
ATOM 581 N N . ASN A 1 77 ? 2.287 0.705 13.264 1.00 86.94 77 ASN A N 1
ATOM 582 C CA . ASN A 1 77 ? 2.777 0.275 14.572 1.00 86.94 77 ASN A CA 1
ATOM 583 C C . ASN A 1 77 ? 4.076 0.978 15.006 1.00 86.94 77 ASN A C 1
ATOM 585 O O . ASN A 1 77 ? 4.360 1.043 16.195 1.00 86.94 77 ASN A O 1
ATOM 589 N N . ASP A 1 78 ? 4.843 1.538 14.074 1.00 85.25 78 ASP A N 1
ATOM 590 C CA . ASP A 1 78 ? 6.073 2.291 14.324 1.00 85.25 78 ASP A CA 1
ATOM 591 C C . ASP A 1 78 ? 5.826 3.798 14.499 1.00 85.25 78 ASP A C 1
ATOM 593 O O . ASP A 1 78 ? 6.775 4.560 14.686 1.00 85.25 78 ASP A O 1
ATOM 597 N N . VAL A 1 79 ? 4.572 4.253 14.412 1.00 90.94 79 VAL A N 1
ATOM 598 C CA . VAL A 1 79 ? 4.203 5.645 14.683 1.00 90.94 79 VAL A CA 1
ATOM 599 C C . VAL A 1 79 ? 3.847 5.785 16.168 1.00 90.94 79 VAL A C 1
ATOM 601 O O . VAL A 1 79 ? 2.942 5.086 16.643 1.00 90.94 79 VAL A O 1
ATOM 604 N N . PRO A 1 80 ? 4.489 6.698 16.922 1.00 91.50 80 PRO A N 1
ATOM 605 C CA . PRO A 1 80 ? 4.170 6.913 18.331 1.00 91.50 80 PRO A CA 1
ATOM 606 C C . PRO A 1 80 ? 2.678 7.192 18.558 1.00 91.50 80 PRO A C 1
ATOM 608 O O . PRO A 1 80 ? 2.049 7.934 17.800 1.00 91.50 80 PRO A O 1
ATOM 611 N N . ALA A 1 81 ? 2.099 6.615 19.616 1.00 92.00 81 ALA A N 1
ATOM 612 C CA . ALA A 1 81 ? 0.664 6.741 19.907 1.00 92.00 81 ALA A CA 1
ATOM 613 C C . ALA A 1 81 ? 0.221 8.204 20.072 1.00 92.00 81 ALA A C 1
ATOM 615 O O . ALA A 1 81 ? -0.831 8.602 19.575 1.00 92.00 81 ALA A O 1
ATOM 616 N N . GLU A 1 82 ? 1.061 9.026 20.705 1.00 91.31 82 GLU A N 1
ATOM 617 C CA . GLU A 1 82 ? 0.806 10.456 20.881 1.00 91.31 82 GLU A CA 1
ATOM 618 C C . GLU A 1 82 ? 0.720 11.199 19.536 1.00 91.31 82 GLU A C 1
ATOM 620 O O . GLU A 1 82 ? -0.182 12.015 19.335 1.00 91.31 82 GLU A O 1
ATOM 625 N N . GLU A 1 83 ? 1.617 10.895 18.592 1.00 92.50 83 GLU A N 1
ATOM 626 C CA . GLU A 1 83 ? 1.596 11.489 17.250 1.00 92.50 83 GLU A CA 1
ATOM 627 C C . GLU A 1 83 ? 0.336 11.075 16.487 1.00 92.50 83 GLU A C 1
ATOM 629 O O . GLU A 1 83 ? -0.360 11.934 15.936 1.00 92.50 83 GLU A O 1
ATOM 634 N N . ARG A 1 84 ? -0.014 9.781 16.538 1.00 94.38 84 ARG A N 1
ATOM 635 C CA . ARG A 1 84 ? -1.257 9.265 15.947 1.00 94.38 84 ARG A CA 1
ATOM 636 C C . ARG A 1 84 ? -2.477 9.973 16.527 1.00 94.38 84 ARG A C 1
ATOM 638 O O . ARG A 1 84 ? -3.322 10.463 15.781 1.00 94.38 84 ARG A O 1
ATOM 645 N N . GLY A 1 85 ? -2.549 10.065 17.854 1.00 93.88 85 GLY A N 1
ATOM 646 C CA . GLY A 1 85 ? -3.637 10.712 18.578 1.00 93.88 85 GLY A CA 1
ATOM 647 C C . GLY A 1 85 ? -3.845 12.164 18.158 1.00 93.88 85 GLY A C 1
ATOM 648 O O . GLY A 1 85 ? -4.976 12.537 17.841 1.00 93.88 85 GLY A O 1
ATOM 649 N N . LYS A 1 86 ? -2.764 12.955 18.090 1.00 94.19 86 LYS A N 1
ATOM 650 C CA . LYS A 1 86 ? -2.805 14.367 17.670 1.00 94.19 86 LYS A CA 1
ATOM 651 C C . LYS A 1 86 ? -3.359 14.523 16.257 1.00 94.19 86 LYS A C 1
ATOM 653 O O . LYS A 1 86 ? -4.342 15.234 16.066 1.00 94.19 86 LYS A O 1
ATOM 658 N N . VAL A 1 87 ? -2.770 13.825 15.283 1.00 94.44 87 VAL A N 1
ATOM 659 C CA . VAL A 1 87 ? -3.168 13.946 13.871 1.00 94.44 87 VAL A CA 1
ATOM 660 C C . VAL A 1 87 ? -4.607 13.477 13.652 1.00 94.44 87 VAL A C 1
ATOM 662 O O . VAL A 1 87 ? -5.354 14.086 12.892 1.00 94.44 87 VAL A O 1
ATOM 665 N N . ILE A 1 88 ? -5.038 12.424 14.344 1.00 94.31 88 ILE A N 1
ATOM 666 C CA . ILE A 1 88 ? -6.411 11.932 14.219 1.00 94.31 88 ILE A CA 1
ATOM 667 C C . ILE A 1 88 ? -7.416 12.915 14.814 1.00 94.31 88 ILE A C 1
ATOM 669 O O . ILE A 1 88 ? -8.448 13.168 14.194 1.00 94.31 88 ILE A O 1
ATOM 673 N N . SER A 1 89 ? -7.138 13.465 15.998 1.00 93.88 89 SER A N 1
ATOM 674 C CA . SER A 1 89 ? -8.037 14.441 16.616 1.00 93.88 89 SER A CA 1
ATOM 675 C C . SER A 1 89 ? -8.180 15.703 15.757 1.00 93.88 89 SER A C 1
ATOM 677 O O . SER A 1 89 ? -9.293 16.198 15.616 1.00 93.88 89 SER A O 1
ATOM 679 N N . GLU A 1 90 ? -7.117 16.152 15.075 1.00 92.75 90 GLU A N 1
ATOM 680 C CA . GLU A 1 90 ? -7.193 17.262 14.106 1.00 92.75 90 GLU A CA 1
ATOM 681 C C . GLU A 1 90 ? -8.215 17.011 12.987 1.00 92.75 90 GLU A C 1
ATOM 683 O O . GLU A 1 90 ? -8.914 17.934 12.566 1.00 92.75 90 GLU A O 1
ATOM 688 N N . ILE A 1 91 ? -8.323 15.771 12.501 1.00 94.06 91 ILE A N 1
ATOM 689 C CA . ILE A 1 91 ? -9.305 15.404 11.473 1.00 94.06 91 ILE A CA 1
ATOM 690 C C . ILE A 1 91 ? -10.702 15.256 12.071 1.00 94.06 91 ILE A C 1
ATOM 692 O O . ILE A 1 91 ? -11.652 15.801 11.513 1.00 94.06 91 ILE A O 1
ATOM 696 N N . ASP A 1 92 ? -10.828 14.549 13.195 1.00 92.44 92 ASP A N 1
ATOM 697 C CA . ASP A 1 92 ? -12.118 14.254 13.832 1.00 92.44 92 ASP A CA 1
ATOM 698 C C . ASP A 1 92 ? -12.826 15.513 14.366 1.00 92.44 92 ASP A C 1
ATOM 700 O O . ASP A 1 92 ? -14.055 15.546 14.434 1.00 92.44 92 ASP A O 1
ATOM 704 N N . GLU A 1 93 ? -12.067 16.544 14.746 1.00 92.75 93 GLU A N 1
ATOM 705 C CA . GLU A 1 93 ? -12.583 17.820 15.262 1.00 92.75 93 GLU A CA 1
ATOM 706 C C . GLU A 1 93 ? -12.742 18.888 14.164 1.00 92.75 93 GLU A C 1
ATOM 708 O O . GLU A 1 93 ? -13.330 19.952 14.386 1.00 92.75 93 GLU A O 1
ATOM 713 N N . SER A 1 94 ? -12.245 18.616 12.955 1.00 91.44 94 SER A N 1
ATOM 714 C CA . SER A 1 94 ? -12.315 19.548 11.834 1.00 91.44 94 SER A CA 1
ATOM 715 C C . SER A 1 94 ? -13.739 19.706 11.309 1.00 91.44 94 SER A C 1
ATOM 717 O O . SER A 1 94 ? -14.416 18.745 10.954 1.00 91.44 94 SER A O 1
ATOM 719 N N . LYS A 1 95 ? -14.169 20.955 11.105 1.00 87.69 95 LYS A N 1
ATOM 720 C CA . LYS A 1 95 ? -15.446 21.257 10.431 1.00 87.69 95 LYS A CA 1
ATOM 721 C C . LYS A 1 95 ? -15.439 20.908 8.937 1.00 87.69 95 LYS A C 1
ATOM 723 O O . LYS A 1 95 ? -16.506 20.820 8.331 1.00 87.69 95 LYS A O 1
ATOM 728 N N . ASN A 1 96 ? -14.257 20.718 8.345 1.00 87.06 96 ASN A N 1
ATOM 729 C CA . ASN A 1 96 ? -14.108 20.402 6.924 1.00 87.06 96 ASN A CA 1
ATOM 730 C C . ASN A 1 96 ? -14.360 18.915 6.630 1.00 87.06 96 ASN A C 1
ATOM 732 O O . ASN A 1 96 ? -14.688 18.568 5.495 1.00 87.06 96 ASN A O 1
ATOM 736 N N . TYR A 1 97 ? -14.249 18.042 7.637 1.00 87.31 97 TYR A N 1
ATOM 737 C CA . TYR A 1 97 ? -14.386 16.596 7.481 1.00 87.31 97 TYR A CA 1
ATOM 738 C C . TYR A 1 97 ? -15.548 16.081 8.331 1.00 87.31 97 TYR A C 1
ATOM 740 O O . TYR A 1 97 ? -15.534 16.143 9.550 1.00 87.31 97 TYR A O 1
ATOM 748 N N . ARG A 1 98 ? -16.597 15.579 7.670 1.00 86.38 98 ARG A N 1
ATOM 749 C CA . ARG A 1 98 ? -17.836 15.144 8.348 1.00 86.38 98 ARG A CA 1
ATOM 750 C C . ARG A 1 98 ? -17.791 13.708 8.868 1.00 86.38 98 ARG A C 1
ATOM 752 O O . ARG A 1 98 ? -18.632 13.336 9.677 1.00 86.38 98 ARG A O 1
ATOM 759 N N . VAL A 1 99 ? -16.865 12.902 8.355 1.00 90.06 99 VAL A N 1
ATOM 760 C CA . VAL A 1 99 ? -16.725 11.483 8.694 1.00 90.06 99 VAL A CA 1
ATOM 761 C C . VAL A 1 99 ? -15.477 11.336 9.547 1.00 90.06 99 VAL A C 1
ATOM 763 O O . VAL A 1 99 ? -14.397 11.739 9.111 1.00 90.06 99 VAL A O 1
ATOM 766 N N . LYS A 1 100 ? -15.638 10.756 10.740 1.00 92.25 100 LYS A N 1
ATOM 767 C CA . LYS A 1 100 ? -14.518 10.473 11.643 1.00 92.25 100 LYS A CA 1
ATOM 768 C C . LYS A 1 100 ? -13.540 9.509 10.994 1.00 92.25 100 LYS A C 1
ATOM 770 O O . LYS A 1 100 ? -13.938 8.661 10.193 1.00 92.25 100 LYS A O 1
ATOM 775 N N . ILE A 1 101 ? -12.270 9.588 11.369 1.00 92.75 101 ILE A N 1
ATOM 776 C CA . ILE A 1 101 ? -11.224 8.837 10.681 1.00 92.75 101 ILE A CA 1
ATOM 777 C C . ILE A 1 101 ? -11.432 7.327 10.787 1.00 92.75 101 ILE A C 1
ATOM 779 O O . ILE A 1 101 ? -11.227 6.625 9.806 1.00 92.75 101 ILE A O 1
ATOM 783 N N . GLY A 1 102 ? -11.900 6.828 11.939 1.00 91.94 102 GLY A N 1
ATOM 784 C CA . GLY A 1 102 ? -12.163 5.399 12.126 1.00 91.94 102 GLY A CA 1
ATOM 785 C C . GLY A 1 102 ? -13.202 4.894 11.135 1.00 91.94 102 GLY A C 1
ATOM 786 O O . GLY A 1 102 ? -12.955 3.945 10.401 1.00 91.94 102 GLY A O 1
ATOM 787 N N . GLU A 1 103 ? -14.330 5.594 11.042 1.00 94.19 103 GLU A N 1
ATOM 788 C CA . GLU A 1 103 ? -15.400 5.270 10.102 1.00 94.19 103 GLU A CA 1
ATOM 789 C C . GLU A 1 103 ? -14.922 5.406 8.650 1.00 94.19 103 GLU A C 1
ATOM 791 O O . GLU A 1 103 ? -15.189 4.540 7.816 1.00 94.19 103 GLU A O 1
ATOM 796 N N . LYS A 1 104 ? -14.146 6.453 8.345 1.00 95.56 104 LYS A N 1
ATOM 797 C CA . LYS A 1 104 ? -13.586 6.658 7.009 1.00 95.56 104 LYS A CA 1
ATOM 798 C C . LYS A 1 104 ? -12.643 5.525 6.600 1.00 95.56 104 LYS A C 1
ATOM 800 O O . LYS A 1 104 ? -12.722 5.076 5.459 1.00 95.56 104 LYS A O 1
ATOM 805 N N . LEU A 1 105 ? -11.788 5.055 7.507 1.00 96.50 105 LEU A N 1
ATOM 806 C CA . LEU A 1 105 ? -10.890 3.926 7.268 1.00 96.50 105 LEU A CA 1
ATOM 807 C C . LEU A 1 105 ? -11.668 2.627 7.049 1.00 96.50 105 LEU A C 1
ATOM 809 O O . LEU A 1 105 ? -11.303 1.876 6.152 1.00 96.50 105 LEU A O 1
ATOM 813 N N . LEU A 1 106 ? -12.768 2.390 7.774 1.00 95.19 106 LEU A N 1
ATOM 814 C CA . LEU A 1 106 ? -13.631 1.231 7.511 1.00 95.19 106 LEU A CA 1
ATOM 815 C C . LEU A 1 106 ? -14.205 1.264 6.092 1.00 95.19 106 LEU A C 1
ATOM 817 O O . LEU A 1 106 ? -14.126 0.259 5.395 1.00 95.19 106 LEU A O 1
ATOM 821 N N . PHE A 1 107 ? -14.705 2.417 5.632 1.00 95.50 107 PHE A N 1
ATOM 822 C CA . PHE A 1 107 ? -15.173 2.562 4.248 1.00 95.50 107 PHE A CA 1
ATOM 823 C C . PHE A 1 107 ? -14.068 2.318 3.219 1.00 95.50 107 PHE A C 1
ATOM 825 O O . PHE A 1 107 ? -14.332 1.746 2.167 1.00 95.50 107 PHE A O 1
ATOM 832 N N . ILE A 1 108 ? -12.846 2.778 3.489 1.00 97.25 108 ILE A N 1
ATOM 833 C CA . ILE A 1 108 ? -11.715 2.584 2.577 1.00 97.25 108 ILE A CA 1
ATOM 834 C C . ILE A 1 108 ? -11.321 1.099 2.527 1.00 97.25 108 ILE A C 1
ATOM 836 O O . ILE A 1 108 ? -11.192 0.535 1.446 1.00 97.25 108 ILE A O 1
ATOM 840 N N . VAL A 1 109 ? -11.182 0.456 3.687 1.00 95.69 109 VAL A N 1
ATOM 841 C CA . VAL A 1 109 ? -10.775 -0.951 3.807 1.00 95.69 109 VAL A CA 1
ATOM 842 C C . VAL A 1 109 ? -11.825 -1.905 3.241 1.00 95.69 109 VAL A C 1
ATOM 844 O O . VAL A 1 109 ? -11.471 -2.909 2.620 1.00 95.69 109 VAL A O 1
ATOM 847 N N . ASP A 1 110 ? -13.112 -1.608 3.423 1.00 95.12 110 ASP A N 1
ATOM 848 C CA . ASP A 1 110 ? -14.209 -2.425 2.892 1.00 95.12 110 ASP A CA 1
ATOM 849 C C . ASP A 1 110 ? -14.103 -2.575 1.373 1.00 95.12 110 ASP A C 1
ATOM 851 O O . ASP A 1 110 ? -14.229 -3.678 0.846 1.00 95.12 110 ASP A O 1
ATOM 855 N N . LYS A 1 111 ? -13.719 -1.489 0.697 1.00 95.50 111 LYS A N 1
ATOM 856 C CA . LYS A 1 111 ? -13.561 -1.436 -0.754 1.00 95.50 111 LYS A CA 1
ATOM 857 C C . LYS A 1 111 ? -12.263 -2.023 -1.307 1.00 95.50 111 LYS A C 1
ATOM 859 O O . LYS A 1 111 ? -12.149 -2.167 -2.518 1.00 95.50 111 LYS A O 1
ATOM 864 N N . CYS A 1 112 ? -11.277 -2.337 -0.472 1.00 94.44 112 CYS A N 1
ATOM 865 C CA . CYS A 1 112 ? -10.100 -3.059 -0.948 1.00 94.44 112 CYS A CA 1
ATOM 866 C C . CYS A 1 112 ? -10.492 -4.485 -1.355 1.00 94.44 112 CYS A C 1
ATOM 868 O O . CYS A 1 112 ? -11.089 -5.206 -0.552 1.00 94.44 112 CYS A O 1
ATOM 870 N N . ASP A 1 113 ? -10.105 -4.908 -2.557 1.00 89.75 113 ASP A N 1
ATOM 871 C CA . ASP A 1 113 ? -10.371 -6.270 -3.044 1.00 89.75 113 ASP A CA 1
ATOM 872 C C . ASP A 1 113 ? -9.660 -7.335 -2.194 1.00 89.75 113 ASP A C 1
ATOM 874 O O . ASP A 1 113 ? -10.176 -8.431 -1.979 1.00 89.75 113 ASP A O 1
ATOM 878 N N . ASP A 1 114 ? -8.492 -6.986 -1.653 1.00 87.00 114 ASP A N 1
ATOM 879 C CA . ASP A 1 114 ? -7.641 -7.873 -0.875 1.00 87.00 114 ASP A CA 1
ATOM 880 C C . ASP A 1 114 ? -6.901 -7.136 0.258 1.00 87.00 114 ASP A C 1
ATOM 882 O O . ASP A 1 114 ? -7.095 -5.946 0.533 1.00 87.00 114 ASP A O 1
ATOM 886 N N . HIS A 1 115 ? -6.075 -7.899 0.968 1.00 86.31 115 HIS A N 1
ATOM 887 C CA . HIS A 1 115 ? -5.271 -7.432 2.087 1.00 86.31 115 HIS A CA 1
ATOM 888 C C . HIS A 1 115 ? -3.998 -6.698 1.654 1.00 86.31 115 HIS A C 1
ATOM 890 O O . HIS A 1 115 ? -3.522 -5.867 2.421 1.00 86.31 115 HIS A O 1
ATOM 896 N N . GLU A 1 116 ? -3.491 -6.927 0.439 1.00 88.62 116 GLU A N 1
ATOM 897 C CA . GLU A 1 116 ? -2.319 -6.218 -0.087 1.00 88.62 116 GLU A CA 1
ATOM 898 C C . GLU A 1 116 ? -2.655 -4.743 -0.328 1.00 88.62 116 GLU A C 1
ATOM 900 O O . GLU A 1 116 ? -1.933 -3.852 0.115 1.00 88.62 116 GLU A O 1
ATOM 905 N N . LYS A 1 117 ? -3.816 -4.448 -0.927 1.00 93.50 117 LYS A N 1
ATOM 906 C CA . LYS A 1 117 ? -4.301 -3.064 -1.049 1.00 93.50 117 LYS A CA 1
ATOM 907 C C . LYS A 1 117 ? -4.513 -2.407 0.314 1.00 93.50 117 LYS A C 1
ATOM 909 O O . LYS A 1 117 ? -4.177 -1.237 0.492 1.00 93.50 117 LYS A O 1
ATOM 914 N N . ALA A 1 118 ? -5.074 -3.138 1.278 1.00 95.19 118 ALA A N 1
ATOM 915 C CA . ALA A 1 118 ? -5.291 -2.616 2.626 1.00 95.19 118 ALA A CA 1
ATOM 916 C C . ALA A 1 118 ? -3.970 -2.301 3.345 1.00 95.19 118 ALA A C 1
ATOM 918 O O . ALA A 1 118 ? -3.876 -1.289 4.041 1.00 95.19 118 ALA A O 1
ATOM 919 N N . GLU A 1 119 ? -2.940 -3.116 3.121 1.00 92.88 119 GLU A N 1
ATOM 920 C CA . GLU A 1 119 ? -1.580 -2.861 3.581 1.00 92.88 119 GLU A CA 1
ATOM 921 C C . GLU A 1 119 ? -1.003 -1.579 2.964 1.00 92.88 119 GLU A C 1
ATOM 923 O O . GLU A 1 119 ? -0.572 -0.694 3.698 1.00 92.88 119 GLU A O 1
ATOM 928 N N . ILE A 1 120 ? -1.070 -1.408 1.638 1.00 95.12 120 ILE A N 1
ATOM 929 C CA . ILE A 1 120 ? -0.596 -0.180 0.969 1.00 95.12 120 ILE A CA 1
ATOM 930 C C . ILE A 1 120 ? -1.319 1.057 1.514 1.00 95.12 120 ILE A C 1
ATOM 932 O O . ILE A 1 120 ? -0.697 2.089 1.776 1.00 95.12 120 ILE A O 1
ATOM 936 N N . ILE A 1 121 ? -2.631 0.965 1.730 1.00 97.50 121 ILE A N 1
ATOM 937 C CA . ILE A 1 121 ? -3.407 2.050 2.338 1.00 97.50 121 ILE A CA 1
ATOM 938 C C . ILE A 1 121 ? -2.945 2.325 3.770 1.00 97.50 121 ILE A C 1
ATOM 940 O O . ILE A 1 121 ? -2.830 3.490 4.146 1.00 97.50 121 ILE A O 1
ATOM 944 N N . GLY A 1 122 ? -2.638 1.293 4.557 1.00 96.44 122 GLY A N 1
ATOM 945 C CA . GLY A 1 122 ? -2.042 1.457 5.881 1.00 96.44 122 GLY A CA 1
ATOM 946 C C . GLY A 1 122 ? -0.696 2.168 5.840 1.00 96.44 122 GLY A C 1
ATOM 947 O O . GLY A 1 122 ? -0.448 3.056 6.655 1.00 96.44 122 GLY A O 1
ATOM 948 N N . TYR A 1 123 ? 0.135 1.866 4.844 1.00 95.94 123 TYR A N 1
ATOM 949 C CA . TYR A 1 123 ? 1.396 2.570 4.637 1.00 95.94 123 TYR A CA 1
ATOM 950 C C . TYR A 1 123 ? 1.183 4.049 4.274 1.00 95.94 123 TYR A C 1
ATOM 952 O O . TYR A 1 123 ? 1.839 4.933 4.819 1.00 95.94 123 TYR A O 1
ATOM 960 N N . LEU A 1 124 ? 0.229 4.370 3.398 1.00 97.69 124 LEU A N 1
ATOM 961 C CA . LEU A 1 124 ? -0.099 5.770 3.104 1.00 97.69 124 LEU A CA 1
ATOM 962 C C . LEU A 1 124 ? -0.695 6.492 4.314 1.00 97.69 124 LEU A C 1
ATOM 964 O O . LEU A 1 124 ? -0.420 7.671 4.538 1.00 97.69 124 LEU A O 1
ATOM 968 N N . PHE A 1 125 ? -1.488 5.784 5.116 1.00 97.88 125 PHE A N 1
ATOM 969 C CA . PHE A 1 125 ? -2.038 6.325 6.348 1.00 97.88 125 PHE A CA 1
ATOM 970 C C . PHE A 1 125 ? -0.923 6.639 7.350 1.00 97.88 125 PHE A C 1
ATOM 972 O O . PHE A 1 125 ? -0.928 7.711 7.945 1.00 97.88 125 PHE A O 1
ATOM 979 N N . LYS A 1 126 ? 0.089 5.774 7.468 1.00 96.19 126 LYS A N 1
ATOM 980 C CA . LYS A 1 126 ? 1.323 6.044 8.219 1.00 96.19 126 LYS A CA 1
ATOM 981 C C . LYS A 1 126 ? 2.024 7.315 7.733 1.00 96.19 126 LYS A C 1
ATOM 983 O O . LYS A 1 126 ? 2.403 8.141 8.558 1.00 96.19 126 LYS A O 1
ATOM 988 N N . GLU A 1 127 ? 2.187 7.501 6.425 1.00 96.44 127 GLU A N 1
ATOM 989 C CA . GLU A 1 127 ? 2.812 8.710 5.862 1.00 96.44 127 GLU A CA 1
ATOM 990 C C . GLU A 1 127 ? 2.012 9.982 6.196 1.00 96.44 127 GLU A C 1
ATOM 992 O O . GLU A 1 127 ? 2.596 11.009 6.556 1.00 96.44 127 GLU A O 1
ATOM 997 N N . PHE A 1 128 ? 0.680 9.899 6.167 1.00 96.94 128 PHE A N 1
ATOM 998 C CA . PHE A 1 128 ? -0.209 10.958 6.651 1.00 96.94 128 PHE A CA 1
ATOM 999 C C . PHE A 1 128 ? -0.035 11.223 8.158 1.00 96.94 128 PHE A C 1
ATOM 1001 O O . PHE A 1 128 ? 0.129 12.374 8.564 1.00 96.94 128 PHE A O 1
ATOM 1008 N N . LEU A 1 129 ? 0.004 10.178 8.992 1.00 96.38 129 LEU A N 1
ATOM 1009 C CA . LEU A 1 129 ? 0.216 10.298 10.441 1.00 96.38 129 LEU A CA 1
ATOM 1010 C C . LEU A 1 129 ? 1.580 10.921 10.776 1.00 96.38 129 LEU A C 1
ATOM 1012 O O . LEU A 1 129 ? 1.685 11.700 11.717 1.00 96.38 129 LEU A O 1
ATOM 1016 N N . LYS A 1 130 ? 2.607 10.653 9.960 1.00 94.94 130 LYS A N 1
ATOM 1017 C CA . LYS A 1 130 ? 3.936 11.286 10.046 1.00 94.94 130 LYS A CA 1
ATOM 1018 C C . LYS A 1 130 ? 3.985 12.692 9.423 1.00 94.94 130 LYS A C 1
ATOM 1020 O O . LYS A 1 130 ? 5.068 13.255 9.278 1.00 94.94 130 LYS A O 1
ATOM 1025 N N . ARG A 1 131 ? 2.836 13.264 9.033 1.00 94.62 131 ARG A N 1
ATOM 1026 C CA . ARG A 1 131 ? 2.683 14.579 8.375 1.00 94.62 131 ARG A CA 1
ATOM 1027 C C . ARG A 1 131 ? 3.490 14.750 7.085 1.00 94.62 131 ARG A C 1
ATOM 1029 O O . ARG A 1 131 ? 3.781 15.874 6.683 1.00 94.62 131 ARG A O 1
ATOM 1036 N N . LYS A 1 132 ? 3.841 13.652 6.418 1.00 94.19 132 LYS A N 1
ATOM 1037 C CA . LYS A 1 132 ? 4.523 13.697 5.119 1.00 94.19 132 LYS A CA 1
ATOM 1038 C C . LYS A 1 132 ? 3.544 13.916 3.964 1.00 94.19 132 LYS A C 1
ATOM 1040 O O . LYS A 1 132 ? 3.963 14.350 2.901 1.00 94.19 132 LYS A O 1
ATOM 1045 N N . MET A 1 133 ? 2.262 13.628 4.183 1.00 94.25 133 MET A N 1
ATOM 1046 C CA . MET A 1 133 ? 1.177 13.734 3.207 1.00 94.25 133 MET A CA 1
ATOM 1047 C C . MET A 1 133 ? -0.022 14.452 3.842 1.00 94.25 133 MET A C 1
ATOM 1049 O O . MET A 1 133 ? -0.336 14.201 5.007 1.00 94.25 133 MET A O 1
ATOM 1053 N N . ALA A 1 134 ? -0.711 15.319 3.095 1.00 95.31 134 ALA A N 1
ATOM 1054 C CA . ALA A 1 134 ? -1.951 15.942 3.562 1.00 95.31 134 ALA A CA 1
ATOM 1055 C C . ALA A 1 134 ? -3.142 14.963 3.521 1.00 95.31 134 ALA A C 1
ATOM 1057 O O . ALA A 1 134 ? -3.148 13.976 2.787 1.00 95.31 134 ALA A O 1
ATOM 1058 N N . TYR A 1 135 ? -4.195 15.222 4.301 1.00 96.00 135 TYR A N 1
ATOM 1059 C CA . TYR A 1 135 ? -5.324 14.285 4.387 1.00 96.00 135 TYR A CA 1
ATOM 1060 C C . TYR A 1 135 ? -6.092 14.132 3.063 1.00 96.00 135 TYR A C 1
ATOM 1062 O O . TYR A 1 135 ? -6.512 13.033 2.707 1.00 96.00 135 TYR A O 1
ATOM 1070 N N . ASP A 1 136 ? -6.259 15.206 2.294 1.00 95.62 136 ASP A N 1
ATOM 1071 C CA . ASP A 1 136 ? -6.895 15.164 0.974 1.00 95.62 136 ASP A CA 1
ATOM 1072 C C . ASP A 1 136 ? -6.038 14.420 -0.063 1.00 95.62 136 ASP A C 1
ATOM 1074 O O . ASP A 1 136 ? -6.576 13.702 -0.912 1.00 95.62 136 ASP A O 1
ATOM 1078 N N . GLU A 1 137 ? -4.713 14.525 0.042 1.00 97.44 137 GLU A N 1
ATOM 1079 C CA . GLU A 1 137 ? -3.759 13.735 -0.740 1.00 97.44 137 GLU A CA 1
ATOM 1080 C C . GLU A 1 137 ? -3.854 12.243 -0.391 1.00 97.44 137 GLU A C 1
ATOM 1082 O O . GLU A 1 137 ? -3.928 11.408 -1.298 1.00 97.44 137 GLU A O 1
ATOM 1087 N N . PHE A 1 138 ? -3.962 11.907 0.899 1.00 97.81 138 PHE A N 1
ATOM 1088 C CA . PHE A 1 138 ? -4.195 10.540 1.376 1.00 97.81 138 PHE A CA 1
ATOM 1089 C C . PHE A 1 138 ? -5.492 9.960 0.815 1.00 97.81 138 PHE A C 1
ATOM 1091 O O . PHE A 1 138 ? -5.489 8.880 0.218 1.00 97.81 138 PHE A O 1
ATOM 1098 N N . LEU A 1 139 ? -6.601 10.696 0.931 1.00 97.06 139 LEU A N 1
ATOM 1099 C CA . LEU A 1 139 ? -7.891 10.264 0.397 1.00 97.06 139 LEU A CA 1
ATOM 1100 C C . LEU A 1 139 ? -7.863 10.096 -1.129 1.00 97.06 139 LEU A C 1
ATOM 1102 O O . LEU A 1 139 ? -8.478 9.164 -1.654 1.00 97.06 139 LEU A O 1
ATOM 1106 N N . ARG A 1 140 ? -7.135 10.964 -1.844 1.00 97.12 140 ARG A N 1
ATOM 1107 C CA . ARG A 1 140 ? -6.933 10.839 -3.293 1.00 97.12 140 ARG A CA 1
ATOM 1108 C C . ARG A 1 140 ? -6.179 9.559 -3.639 1.00 97.12 140 ARG A C 1
ATOM 1110 O O . ARG A 1 140 ? -6.637 8.826 -4.510 1.00 97.12 140 ARG A O 1
ATOM 1117 N N . CYS A 1 141 ? -5.076 9.272 -2.952 1.00 97.81 141 CYS A N 1
ATOM 1118 C CA . CYS A 1 141 ? -4.303 8.051 -3.173 1.00 97.81 141 CYS A CA 1
ATOM 1119 C C . CYS A 1 141 ? -5.137 6.795 -2.884 1.00 97.81 141 CYS A C 1
ATOM 1121 O O . CYS A 1 141 ? -5.159 5.883 -3.707 1.00 97.81 141 CYS A O 1
ATOM 1123 N N . CYS A 1 142 ? -5.905 6.784 -1.787 1.00 97.44 142 CYS A N 1
ATOM 1124 C CA . CYS A 1 142 ? -6.823 5.685 -1.466 1.00 97.44 142 CYS A CA 1
ATOM 1125 C C . CYS A 1 142 ? -7.838 5.437 -2.587 1.00 97.44 142 CYS A C 1
ATOM 1127 O O . CYS A 1 142 ? -8.070 4.293 -2.960 1.00 97.44 142 CYS A O 1
ATOM 1129 N N . SER A 1 143 ? -8.417 6.499 -3.160 1.00 96.69 143 SER A N 1
ATOM 1130 C CA . SER A 1 143 ? -9.389 6.360 -4.251 1.00 96.69 143 SER A CA 1
ATOM 1131 C C . SER A 1 143 ? -8.777 5.811 -5.543 1.00 96.69 143 SER A C 1
ATOM 1133 O O . SER A 1 143 ? -9.499 5.185 -6.320 1.00 96.69 143 SER A O 1
ATOM 1135 N N . ILE A 1 144 ? -7.488 6.061 -5.790 1.00 97.00 144 ILE A N 1
ATOM 1136 C CA . ILE A 1 144 ? -6.766 5.498 -6.937 1.00 97.00 144 ILE A CA 1
ATOM 1137 C C . ILE A 1 144 ? -6.468 4.016 -6.684 1.00 97.00 144 ILE A C 1
ATOM 1139 O O . ILE A 1 144 ? -6.782 3.182 -7.529 1.00 97.00 144 ILE A O 1
ATOM 1143 N N . ILE A 1 145 ? -5.932 3.677 -5.505 1.00 96.19 145 ILE A N 1
ATOM 1144 C CA . ILE A 1 145 ? -5.602 2.292 -5.117 1.00 96.19 145 ILE A CA 1
ATOM 1145 C C . ILE A 1 145 ? -6.845 1.401 -5.107 1.00 96.19 145 ILE A C 1
ATOM 1147 O O . ILE A 1 145 ? -6.781 0.268 -5.575 1.00 96.19 145 ILE A O 1
ATOM 1151 N N . GLU A 1 146 ? -7.981 1.923 -4.629 1.00 94.69 146 GLU A N 1
ATOM 1152 C CA . GLU A 1 146 ? -9.283 1.244 -4.668 1.00 94.69 146 GLU A CA 1
ATOM 1153 C C . GLU A 1 146 ? -9.553 0.661 -6.064 1.00 94.69 146 GLU A C 1
ATOM 1155 O O . GLU A 1 146 ? -9.832 -0.526 -6.199 1.00 94.69 146 GLU A O 1
ATOM 1160 N N . LYS A 1 147 ? -9.392 1.481 -7.107 1.00 93.88 147 LYS A N 1
ATOM 1161 C CA . LYS A 1 147 ? -9.772 1.151 -8.489 1.00 93.88 147 LYS A CA 1
ATOM 1162 C C . LYS A 1 147 ? -8.692 0.418 -9.279 1.00 93.88 147 LYS A C 1
ATOM 1164 O O . LYS A 1 147 ? -8.981 -0.116 -10.342 1.00 93.88 147 LYS A O 1
ATOM 1169 N N . CYS A 1 148 ? -7.449 0.462 -8.819 1.00 89.88 148 CYS A N 1
ATOM 1170 C CA . CYS A 1 148 ? -6.302 -0.034 -9.567 1.00 89.88 148 CYS A CA 1
ATOM 1171 C C . CYS A 1 148 ? -6.103 -1.538 -9.369 1.00 89.88 148 CYS A C 1
ATOM 1173 O O . CYS A 1 148 ? -6.244 -2.034 -8.256 1.00 89.88 148 CYS A O 1
ATOM 1175 N N . VAL A 1 149 ? -5.733 -2.272 -10.419 1.00 84.44 149 VAL A N 1
ATOM 1176 C CA . VAL A 1 149 ? -5.209 -3.633 -10.257 1.00 84.44 149 VAL A CA 1
ATOM 1177 C C . VAL A 1 149 ? -3.840 -3.541 -9.587 1.00 84.44 149 VAL A C 1
ATOM 1179 O O . VAL A 1 149 ? -2.986 -2.757 -9.996 1.00 84.44 149 VAL A O 1
ATOM 1182 N N . ILE A 1 150 ? -3.618 -4.343 -8.544 1.00 81.50 150 ILE A N 1
ATOM 1183 C CA . ILE A 1 150 ? -2.411 -4.242 -7.714 1.00 81.50 150 ILE A CA 1
ATOM 1184 C C . ILE A 1 150 ? -1.122 -4.370 -8.538 1.00 81.50 150 ILE A C 1
ATOM 1186 O O . ILE A 1 150 ? -0.189 -3.599 -8.337 1.00 81.50 150 ILE A O 1
ATOM 1190 N N . ASN A 1 151 ? -1.091 -5.271 -9.523 1.00 75.44 151 ASN A N 1
ATOM 1191 C CA . ASN A 1 151 ? 0.074 -5.464 -10.384 1.00 75.44 151 ASN A CA 1
ATOM 1192 C C . ASN A 1 151 ? 0.403 -4.211 -11.206 1.00 75.44 151 ASN A C 1
ATOM 1194 O O . ASN A 1 151 ? 1.572 -3.839 -11.290 1.00 75.44 151 ASN A O 1
ATOM 1198 N N . ASP A 1 152 ? -0.605 -3.519 -11.736 1.00 79.69 152 ASP A N 1
ATOM 1199 C CA . ASP A 1 152 ? -0.408 -2.298 -12.525 1.00 79.69 152 ASP A CA 1
ATOM 1200 C C . ASP A 1 152 ? 0.128 -1.161 -11.660 1.00 79.69 152 ASP A C 1
ATOM 1202 O O . ASP A 1 152 ? 1.006 -0.416 -12.098 1.00 79.69 152 ASP A O 1
ATOM 1206 N N . LEU A 1 153 ? -0.338 -1.058 -10.408 1.00 84.25 153 LEU A N 1
ATOM 1207 C CA . LEU A 1 153 ? 0.213 -0.120 -9.431 1.00 84.25 153 LEU A CA 1
ATOM 1208 C C . LEU A 1 153 ? 1.705 -0.390 -9.206 1.00 84.25 153 LEU A C 1
ATOM 1210 O O . LEU A 1 153 ? 2.514 0.530 -9.297 1.00 84.25 153 LEU A O 1
ATOM 1214 N N . LEU A 1 154 ? 2.082 -1.643 -8.941 1.00 77.56 154 LEU A N 1
ATOM 1215 C CA . LEU A 1 154 ? 3.480 -2.013 -8.696 1.00 77.56 154 LEU A CA 1
ATOM 1216 C C . LEU A 1 154 ? 4.360 -1.711 -9.917 1.00 77.56 154 LEU A C 1
ATOM 1218 O O . LEU A 1 154 ? 5.432 -1.126 -9.778 1.00 77.56 154 LEU A O 1
ATOM 1222 N N . VAL A 1 155 ? 3.884 -2.030 -11.122 1.00 72.31 155 VAL A N 1
ATOM 1223 C CA . VAL A 1 155 ? 4.578 -1.721 -12.382 1.00 72.31 155 VAL A CA 1
ATOM 1224 C C . VAL A 1 155 ? 4.730 -0.216 -12.581 1.00 72.31 155 VAL A C 1
ATOM 1226 O O . VAL A 1 155 ? 5.806 0.256 -12.955 1.00 72.31 155 VAL A O 1
ATOM 1229 N N . PHE A 1 156 ? 3.668 0.552 -12.341 1.00 78.56 156 PHE A N 1
ATOM 1230 C CA . PHE A 1 156 ? 3.678 2.005 -12.475 1.00 78.56 156 PHE A CA 1
ATOM 1231 C C . PHE A 1 156 ? 4.692 2.663 -11.534 1.00 78.56 156 PHE A C 1
ATOM 1233 O O . PHE A 1 156 ? 5.383 3.607 -11.936 1.00 78.56 156 PHE A O 1
ATOM 1240 N N . LEU A 1 157 ? 4.775 2.165 -10.302 1.00 77.75 157 LEU A N 1
ATOM 1241 C CA . LEU A 1 157 ? 5.683 2.661 -9.277 1.00 77.75 157 LEU A CA 1
ATOM 1242 C C . LEU A 1 157 ? 7.143 2.230 -9.515 1.00 77.75 157 LEU A C 1
ATOM 1244 O O . LEU A 1 157 ? 8.041 3.011 -9.235 1.00 77.75 157 LEU A O 1
ATOM 1248 N N . ASN A 1 158 ? 7.390 1.039 -10.076 1.00 66.44 158 ASN A N 1
ATOM 1249 C CA . ASN A 1 158 ? 8.742 0.579 -10.428 1.00 66.44 158 ASN A CA 1
ATOM 1250 C C . ASN A 1 158 ? 9.332 1.312 -11.650 1.00 66.44 158 ASN A C 1
ATOM 1252 O O . ASN A 1 158 ? 10.547 1.381 -11.820 1.00 66.44 158 ASN A O 1
ATOM 1256 N N . ASN A 1 159 ? 8.491 1.864 -12.531 1.00 61.84 159 ASN A N 1
ATOM 1257 C CA . ASN A 1 159 ? 8.929 2.528 -13.762 1.00 61.84 159 ASN A CA 1
ATOM 1258 C C . ASN A 1 159 ? 9.190 4.036 -13.570 1.00 61.84 159 ASN A C 1
ATOM 1260 O O . ASN A 1 159 ? 8.527 4.879 -14.190 1.00 61.84 159 ASN A O 1
ATOM 1264 N N . ASP A 1 160 ? 10.205 4.391 -12.780 1.00 54.09 160 ASP A N 1
ATOM 1265 C CA . ASP A 1 160 ? 10.646 5.789 -12.591 1.00 54.09 160 ASP A CA 1
ATOM 1266 C C . ASP A 1 160 ? 11.150 6.455 -13.890 1.00 54.09 160 ASP A C 1
ATOM 1268 O O . ASP A 1 160 ? 11.189 7.681 -14.010 1.00 54.09 160 ASP A O 1
ATOM 1272 N N . ILE A 1 161 ? 11.478 5.651 -14.906 1.00 44.25 161 ILE A N 1
ATOM 1273 C CA . ILE A 1 161 ? 12.100 6.092 -16.164 1.00 44.25 161 ILE A CA 1
ATOM 1274 C C . ILE A 1 161 ? 11.086 6.754 -17.118 1.00 44.25 161 ILE A C 1
ATOM 1276 O O . ILE A 1 161 ? 11.428 7.676 -17.865 1.00 44.25 161 ILE A O 1
ATOM 1280 N N . LYS A 1 162 ? 9.813 6.331 -17.108 1.00 53.31 162 LYS A N 1
ATOM 1281 C CA . LYS A 1 162 ? 8.806 6.845 -18.052 1.00 53.31 162 LYS A CA 1
ATOM 1282 C C . LYS A 1 162 ? 8.157 8.124 -17.521 1.00 53.31 162 LYS A C 1
ATOM 1284 O O . LYS A 1 162 ? 7.285 8.081 -16.658 1.00 53.31 162 LYS A O 1
ATOM 1289 N N . ARG A 1 163 ? 8.549 9.271 -18.091 1.00 58.25 163 ARG A N 1
ATOM 1290 C CA . ARG A 1 163 ? 7.877 10.573 -17.876 1.00 58.25 163 ARG A CA 1
ATOM 1291 C C . ARG A 1 163 ? 6.571 10.724 -18.663 1.00 58.25 163 ARG A C 1
ATOM 1293 O O . ARG A 1 163 ? 5.802 11.640 -18.394 1.00 58.25 163 ARG A O 1
ATOM 1300 N N . TYR A 1 164 ? 6.344 9.855 -19.645 1.00 67.00 164 TYR A N 1
ATOM 1301 C CA . TYR A 1 164 ? 5.174 9.863 -20.514 1.00 67.00 164 TYR A CA 1
ATOM 1302 C C . TYR A 1 164 ? 4.782 8.435 -20.901 1.00 67.00 164 TYR A C 1
ATOM 1304 O O . TYR A 1 164 ? 5.637 7.555 -21.026 1.00 67.00 164 TYR A O 1
ATOM 1312 N N . TYR A 1 165 ? 3.488 8.229 -21.117 1.00 73.75 165 TYR A N 1
ATOM 1313 C CA . TYR A 1 165 ? 2.899 6.971 -21.579 1.00 73.75 165 TYR A CA 1
ATOM 1314 C C . TYR A 1 165 ? 2.205 7.223 -22.915 1.00 73.75 165 TYR A C 1
ATOM 1316 O O . TYR A 1 165 ? 1.746 8.335 -23.163 1.00 73.75 165 TYR A O 1
ATOM 1324 N N . THR A 1 166 ? 2.129 6.230 -23.797 1.00 76.88 166 THR A N 1
ATOM 1325 C CA . THR A 1 166 ? 1.213 6.330 -24.945 1.00 76.88 166 THR A CA 1
ATOM 1326 C C . THR A 1 166 ? -0.205 6.023 -24.468 1.00 76.88 166 THR A C 1
ATOM 1328 O O . THR A 1 166 ? -0.373 5.405 -23.417 1.00 76.88 166 THR A O 1
ATOM 1331 N N . ILE A 1 167 ? -1.228 6.446 -25.214 1.00 78.69 167 ILE A N 1
ATOM 1332 C CA . ILE A 1 167 ? -2.613 6.105 -24.860 1.00 78.69 167 ILE A CA 1
ATOM 1333 C C . ILE A 1 167 ? -2.829 4.584 -24.799 1.00 78.69 167 ILE A C 1
ATOM 1335 O O . ILE A 1 167 ? -3.419 4.104 -23.841 1.00 78.69 167 ILE A O 1
ATOM 1339 N N . ASN A 1 168 ? -2.243 3.835 -25.739 1.00 73.56 168 ASN A N 1
ATOM 1340 C CA . ASN A 1 168 ? -2.328 2.373 -25.780 1.00 73.56 168 ASN A CA 1
ATOM 1341 C C . ASN A 1 168 ? -1.638 1.714 -24.573 1.00 73.56 168 ASN A C 1
ATOM 1343 O O . ASN A 1 168 ? -2.119 0.710 -24.069 1.00 73.56 168 ASN A O 1
ATOM 1347 N N . ASP A 1 169 ? -0.526 2.288 -24.100 1.00 72.44 169 ASP A N 1
ATOM 1348 C CA . ASP A 1 169 ? 0.262 1.742 -22.984 1.00 72.44 169 ASP A CA 1
ATOM 1349 C C . ASP A 1 169 ? -0.216 2.248 -21.603 1.00 72.44 169 ASP A C 1
ATOM 1351 O O . ASP A 1 169 ? 0.385 1.910 -20.583 1.00 72.44 169 ASP A O 1
ATOM 1355 N N . GLY A 1 170 ? -1.212 3.141 -21.546 1.00 80.25 170 GLY A N 1
ATOM 1356 C CA . GLY A 1 170 ? -1.561 3.873 -20.324 1.00 80.25 170 GLY A CA 1
ATOM 1357 C C . GLY A 1 170 ? -3.053 4.098 -20.097 1.00 80.25 170 GLY A C 1
ATOM 1358 O O . GLY A 1 170 ? -3.407 4.819 -19.166 1.00 80.25 170 GLY A O 1
ATOM 1359 N N . GLU A 1 171 ? -3.930 3.511 -20.909 1.00 85.62 171 GLU A N 1
ATOM 1360 C CA . GLU A 1 171 ? -5.384 3.667 -20.786 1.00 85.62 171 GLU A CA 1
ATOM 1361 C C . GLU A 1 171 ? -5.901 3.236 -19.405 1.00 85.62 171 GLU A C 1
ATOM 1363 O O . GLU A 1 171 ? -6.639 3.974 -18.753 1.00 85.62 171 GLU A O 1
ATOM 1368 N N . GLU A 1 172 ? -5.453 2.088 -18.899 1.00 85.88 172 GLU A N 1
ATOM 1369 C CA . GLU A 1 172 ? -5.865 1.582 -17.584 1.00 85.88 172 GLU A CA 1
ATOM 1370 C C . GLU A 1 172 ? -5.387 2.503 -16.453 1.00 85.88 172 GLU A C 1
ATOM 1372 O O . GLU A 1 172 ? -6.165 2.895 -15.579 1.00 85.88 172 GLU A O 1
ATOM 1377 N N . LEU A 1 173 ? -4.129 2.952 -16.523 1.00 90.25 173 LEU A N 1
ATOM 1378 C CA . LEU A 1 173 ? -3.544 3.894 -15.565 1.00 90.25 173 LEU A CA 1
ATOM 1379 C C . LEU A 1 173 ? -4.229 5.276 -15.622 1.00 90.25 173 LEU A C 1
ATOM 1381 O O . LEU A 1 173 ? -4.335 5.967 -14.604 1.00 90.25 173 LEU A O 1
ATOM 1385 N N . LEU A 1 174 ? -4.713 5.692 -16.795 1.00 92.31 174 LEU A N 1
ATOM 1386 C CA . LEU A 1 174 ? -5.525 6.898 -16.977 1.00 92.31 174 LEU A CA 1
ATOM 1387 C C . LEU A 1 174 ? -6.897 6.744 -16.314 1.00 92.31 174 LEU A C 1
ATOM 1389 O O . LEU A 1 174 ? -7.299 7.623 -15.552 1.00 92.31 174 LEU A O 1
ATOM 1393 N N . ASN A 1 175 ? -7.579 5.620 -16.543 1.00 93.12 175 ASN A N 1
ATOM 1394 C CA . ASN A 1 175 ? -8.925 5.350 -16.028 1.00 93.12 175 ASN A CA 1
ATOM 1395 C C . ASN A 1 175 ? -8.988 5.350 -14.495 1.00 93.12 175 ASN A C 1
ATOM 1397 O O . ASN A 1 175 ? -9.964 5.815 -13.902 1.00 93.12 175 ASN A O 1
ATOM 1401 N N . VAL A 1 176 ? -7.927 4.882 -13.837 1.00 94.31 176 VAL A N 1
ATOM 1402 C CA . VAL A 1 176 ? -7.833 4.875 -12.367 1.00 94.31 176 VAL A CA 1
ATOM 1403 C C . VAL A 1 176 ? -7.288 6.186 -11.792 1.00 94.31 176 VAL A C 1
ATOM 1405 O O . VAL A 1 176 ? -7.313 6.383 -10.579 1.00 94.31 176 VAL A O 1
ATOM 1408 N N . GLY A 1 177 ? -6.850 7.117 -12.647 1.00 94.19 177 GLY A N 1
ATOM 1409 C CA . GLY A 1 177 ? -6.402 8.455 -12.264 1.00 94.19 177 GLY A CA 1
ATOM 1410 C C . GLY A 1 177 ? -4.915 8.570 -11.920 1.00 94.19 177 GLY A C 1
ATOM 1411 O O . GLY A 1 177 ? -4.516 9.583 -11.343 1.00 94.19 177 GLY A O 1
ATOM 1412 N N . MET A 1 178 ? -4.082 7.584 -12.267 1.00 92.62 178 MET A N 1
ATOM 1413 C CA . MET A 1 178 ? -2.617 7.689 -12.165 1.00 92.62 178 MET A CA 1
ATOM 1414 C C . MET A 1 178 ? -2.015 8.526 -13.294 1.00 92.62 178 MET A C 1
ATOM 1416 O O . MET A 1 178 ? -1.013 9.209 -13.081 1.00 92.62 178 MET A O 1
ATOM 1420 N N . LEU A 1 179 ? -2.645 8.527 -14.470 1.00 92.69 179 LEU A N 1
ATOM 1421 C CA . LEU A 1 179 ? -2.258 9.361 -15.607 1.00 92.69 179 LEU A CA 1
ATOM 1422 C C . LEU A 1 179 ? -3.289 10.454 -15.892 1.00 92.69 179 LEU A C 1
ATOM 1424 O O . LEU A 1 179 ? -4.394 10.458 -15.354 1.00 92.69 179 LEU A O 1
ATOM 1428 N N . THR A 1 180 ? -2.904 11.422 -16.718 1.00 91.62 180 THR A N 1
ATOM 1429 C CA . THR A 1 180 ? -3.768 12.505 -17.184 1.00 91.62 180 THR A CA 1
ATOM 1430 C C . THR A 1 180 ? -3.461 12.875 -18.631 1.00 91.62 180 THR A C 1
ATOM 1432 O O . THR A 1 180 ? -2.321 12.778 -19.099 1.00 91.62 180 THR A O 1
ATOM 1435 N N . LEU A 1 181 ? -4.488 13.348 -19.335 1.00 87.94 181 LEU A N 1
ATOM 1436 C CA . LEU A 1 181 ? -4.352 13.920 -20.667 1.00 87.94 181 LEU A CA 1
ATOM 1437 C C . LEU A 1 181 ? -3.750 15.326 -20.578 1.00 87.94 181 LEU A C 1
ATOM 1439 O O . LEU A 1 181 ? -4.123 16.138 -19.731 1.00 87.94 181 LEU A O 1
ATOM 1443 N N . SER A 1 182 ? -2.841 15.635 -21.499 1.00 73.69 182 SER A N 1
ATOM 1444 C CA . SER A 1 182 ? -2.306 16.982 -21.689 1.00 73.69 182 SER A CA 1
ATOM 1445 C C . SER A 1 182 ? -2.496 17.394 -23.141 1.00 73.69 182 SER A C 1
ATOM 1447 O O . SER A 1 182 ? -2.004 16.734 -24.052 1.00 73.69 182 SER A O 1
ATOM 1449 N N . LEU A 1 183 ? -3.164 18.526 -23.368 1.00 65.06 183 LEU A N 1
ATOM 1450 C CA . LEU A 1 183 ? -3.431 19.059 -24.712 1.00 65.06 183 LEU A CA 1
ATOM 1451 C C . LEU A 1 183 ? -2.149 19.389 -25.503 1.00 65.06 183 LEU A C 1
ATOM 1453 O O . LEU A 1 183 ? -2.194 19.538 -26.718 1.00 65.06 183 LEU A O 1
ATOM 1457 N N . LYS A 1 184 ? -0.994 19.482 -24.830 1.00 66.50 184 LYS A N 1
ATOM 1458 C CA . LYS A 1 184 ? 0.319 19.740 -25.447 1.00 66.50 184 LYS A CA 1
ATOM 1459 C C . LYS A 1 184 ? 1.025 18.476 -25.960 1.00 66.50 184 LYS A C 1
ATOM 1461 O O . LYS A 1 184 ? 2.143 18.569 -26.459 1.00 66.50 184 LYS A O 1
ATOM 1466 N N . ASN A 1 185 ? 0.400 17.308 -25.818 1.00 64.94 185 ASN A N 1
ATOM 1467 C CA . ASN A 1 185 ? 1.040 16.008 -26.015 1.00 64.94 185 ASN A CA 1
ATOM 1468 C C . ASN A 1 185 ? 0.603 15.282 -27.296 1.00 64.94 185 ASN A C 1
ATOM 1470 O O . ASN A 1 185 ? 0.660 14.056 -27.349 1.00 64.94 185 ASN A O 1
ATOM 1474 N N . ILE A 1 186 ? 0.184 16.014 -28.329 1.00 69.19 186 ILE A N 1
ATOM 1475 C CA . ILE A 1 186 ? 0.032 15.436 -29.667 1.00 69.19 186 ILE A CA 1
ATOM 1476 C C . ILE A 1 186 ? 1.365 15.625 -30.392 1.00 69.19 186 ILE A C 1
ATOM 1478 O O . ILE A 1 186 ? 1.744 16.753 -30.709 1.00 69.19 186 ILE A O 1
ATOM 1482 N N . ARG A 1 187 ? 2.100 14.532 -30.609 1.00 66.44 187 ARG A N 1
ATOM 1483 C CA . ARG A 1 187 ? 3.326 14.514 -31.424 1.00 66.44 187 ARG A CA 1
ATOM 1484 C C . ARG A 1 187 ? 3.244 13.349 -32.389 1.00 66.44 187 ARG A C 1
ATOM 1486 O O . ARG A 1 187 ? 2.868 12.258 -31.976 1.00 66.44 187 ARG A O 1
ATOM 1493 N N . ASP A 1 188 ? 3.568 13.588 -33.655 1.00 67.69 188 ASP A N 1
ATOM 1494 C CA . ASP A 1 188 ? 3.631 12.545 -34.686 1.00 67.69 188 ASP A CA 1
ATOM 1495 C C . ASP A 1 188 ? 2.357 11.674 -34.753 1.00 67.69 188 ASP A C 1
ATOM 1497 O O . ASP A 1 188 ? 2.428 10.452 -34.826 1.00 67.69 188 ASP A O 1
ATOM 1501 N N . ASN A 1 189 ? 1.175 12.306 -34.668 1.00 70.88 189 ASN A N 1
ATOM 1502 C CA . ASN A 1 189 ? -0.151 11.663 -34.588 1.00 70.88 189 ASN A CA 1
ATOM 1503 C C . ASN A 1 189 ? -0.391 10.738 -33.375 1.00 70.88 189 ASN A C 1
ATOM 1505 O O . ASN A 1 189 ? -1.419 10.066 -33.320 1.00 70.88 189 ASN A O 1
ATOM 1509 N N . ASN A 1 190 ? 0.492 10.739 -32.374 1.00 70.00 190 ASN A N 1
ATOM 1510 C CA . ASN A 1 190 ? 0.327 9.990 -31.130 1.00 70.00 190 ASN A CA 1
ATOM 1511 C C . ASN A 1 190 ? -0.089 10.905 -29.971 1.00 70.00 190 ASN A C 1
ATOM 1513 O O . ASN A 1 190 ? 0.400 12.030 -29.837 1.00 70.00 190 ASN A O 1
ATOM 1517 N N . ILE A 1 191 ? -0.973 10.394 -29.109 1.00 80.00 191 ILE A N 1
ATOM 1518 C CA . ILE A 1 191 ? -1.392 11.045 -27.862 1.00 80.00 191 ILE A CA 1
ATOM 1519 C C . ILE A 1 191 ? -0.550 10.483 -26.716 1.00 80.00 191 ILE A C 1
ATOM 1521 O O . ILE A 1 191 ? -0.605 9.284 -26.430 1.00 80.00 191 ILE A O 1
ATOM 1525 N N . TYR A 1 192 ? 0.197 11.359 -26.042 1.00 81.44 192 TYR A N 1
ATOM 1526 C CA . TYR A 1 192 ? 0.965 10.999 -24.851 1.00 81.44 192 TYR A CA 1
ATOM 1527 C C . TYR A 1 192 ? 0.268 11.447 -23.560 1.00 81.44 192 TYR A C 1
ATOM 1529 O O . TYR A 1 192 ? -0.211 12.577 -23.432 1.00 81.44 192 TYR A O 1
ATOM 1537 N N . LEU A 1 193 ? 0.262 10.569 -22.568 1.00 84.12 193 LEU A N 1
ATOM 1538 C CA . LEU A 1 193 ? -0.272 10.789 -21.233 1.00 84.12 193 LEU A CA 1
ATOM 1539 C C . LEU A 1 193 ? 0.853 11.197 -20.281 1.00 84.12 193 LEU A C 1
ATOM 1541 O O . LEU A 1 193 ? 1.958 10.654 -20.341 1.00 84.12 193 LEU A O 1
ATOM 1545 N N . ASN A 1 194 ? 0.554 12.134 -19.387 1.00 87.12 194 ASN A N 1
ATOM 1546 C CA . ASN A 1 194 ? 1.449 12.527 -18.302 1.00 87.12 194 ASN A CA 1
ATOM 1547 C C . ASN A 1 194 ? 1.046 11.819 -17.012 1.00 87.12 194 ASN A C 1
ATOM 1549 O O . ASN A 1 194 ? -0.108 11.424 -16.848 1.00 87.12 194 ASN A O 1
ATOM 1553 N N . ILE A 1 195 ? 1.969 11.742 -16.060 1.00 88.31 195 ILE A N 1
ATOM 1554 C CA . ILE A 1 195 ? 1.636 11.336 -14.697 1.00 88.31 195 ILE A CA 1
ATOM 1555 C C . ILE A 1 195 ? 0.720 12.404 -14.086 1.00 88.31 195 ILE A C 1
ATOM 1557 O O . ILE A 1 195 ? 0.971 13.608 -14.190 1.00 88.31 195 ILE A O 1
ATOM 1561 N N . SER A 1 196 ? -0.396 11.970 -13.506 1.00 92.62 196 SER A N 1
ATOM 1562 C CA . SER A 1 196 ? -1.328 12.863 -12.825 1.00 92.62 196 SER A CA 1
ATOM 1563 C C . SER A 1 196 ? -0.748 13.308 -11.479 1.00 92.62 196 SER A C 1
ATOM 1565 O O . SER A 1 196 ? 0.147 12.672 -10.926 1.00 92.62 196 SER A O 1
ATOM 1567 N N . LYS A 1 197 ? -1.325 14.342 -10.856 1.00 92.38 197 LYS A N 1
ATOM 1568 C CA . LYS A 1 197 ? -0.961 14.696 -9.473 1.00 92.38 197 LYS A CA 1
ATOM 1569 C C . LYS A 1 197 ? -1.164 13.524 -8.498 1.00 92.38 197 LYS A C 1
ATOM 1571 O O . LYS A 1 197 ? -0.430 13.423 -7.526 1.00 92.38 197 LYS A O 1
ATOM 1576 N N . GLY A 1 198 ? -2.151 12.659 -8.743 1.00 94.00 198 GLY A N 1
ATOM 1577 C CA . GLY A 1 198 ? -2.379 11.453 -7.947 1.00 94.00 198 GLY A CA 1
ATOM 1578 C C . GLY A 1 198 ? -1.309 10.384 -8.172 1.00 94.00 198 GLY A C 1
ATOM 1579 O O . GLY A 1 198 ? -0.803 9.828 -7.204 1.00 94.00 198 GLY A O 1
ATOM 1580 N N . GLY A 1 199 ? -0.911 10.156 -9.426 1.00 92.88 199 GLY A N 1
ATOM 1581 C CA . GLY A 1 199 ? 0.196 9.257 -9.759 1.00 92.88 199 GLY A CA 1
ATOM 1582 C C . GLY A 1 199 ? 1.525 9.712 -9.150 1.00 92.88 199 GLY A C 1
ATOM 1583 O O . GLY A 1 199 ? 2.251 8.893 -8.596 1.00 92.88 199 GLY A O 1
ATOM 1584 N N . GLU A 1 200 ? 1.811 11.018 -9.170 1.00 90.75 200 GLU A N 1
ATOM 1585 C CA . GLU A 1 200 ? 3.003 11.588 -8.524 1.00 90.75 200 GLU A CA 1
ATOM 1586 C C . GLU A 1 200 ? 2.996 11.368 -7.006 1.00 90.75 200 GLU A C 1
ATOM 1588 O O . GLU A 1 200 ? 4.007 10.973 -6.435 1.00 90.75 200 GLU A O 1
ATOM 1593 N N . LEU A 1 201 ? 1.851 11.572 -6.343 1.00 94.19 201 LEU A N 1
ATOM 1594 C CA . LEU A 1 201 ? 1.726 11.308 -4.906 1.00 94.19 201 LEU A CA 1
ATOM 1595 C C . LEU A 1 201 ? 1.989 9.834 -4.580 1.00 94.19 201 LEU A C 1
ATOM 1597 O O . LEU A 1 201 ? 2.736 9.539 -3.650 1.00 94.19 201 LEU A O 1
ATOM 1601 N N . LEU A 1 202 ? 1.424 8.913 -5.367 1.00 93.62 202 LEU A N 1
ATOM 1602 C CA . LEU A 1 202 ? 1.680 7.485 -5.195 1.00 93.62 202 LEU A CA 1
ATOM 1603 C C . LEU A 1 202 ? 3.168 7.164 -5.358 1.00 93.62 202 LEU A C 1
ATOM 1605 O O . LEU A 1 202 ? 3.717 6.473 -4.507 1.00 93.62 202 LEU A O 1
ATOM 1609 N N . ARG A 1 203 ? 3.842 7.708 -6.380 1.00 87.56 203 ARG A N 1
ATOM 1610 C CA . ARG A 1 203 ? 5.288 7.512 -6.574 1.00 87.56 203 ARG A CA 1
ATOM 1611 C C . ARG A 1 203 ? 6.101 8.030 -5.398 1.00 87.56 203 ARG A C 1
ATOM 1613 O O . ARG A 1 203 ? 6.887 7.280 -4.834 1.00 87.56 203 ARG A O 1
ATOM 1620 N N . ILE A 1 204 ? 5.876 9.278 -4.991 1.00 86.75 204 ILE A N 1
ATOM 1621 C CA . ILE A 1 204 ? 6.630 9.919 -3.905 1.00 86.75 204 ILE A CA 1
ATOM 1622 C C . ILE A 1 204 ? 6.501 9.124 -2.603 1.00 86.75 204 ILE A C 1
ATOM 1624 O O . ILE A 1 204 ? 7.503 8.880 -1.931 1.00 86.75 204 ILE A O 1
ATOM 1628 N N . HIS A 1 205 ? 5.284 8.706 -2.253 1.00 90.94 205 HIS A N 1
ATOM 1629 C CA . HIS A 1 205 ? 5.023 8.113 -0.944 1.00 90.94 205 HIS A CA 1
ATOM 1630 C C . HIS A 1 205 ? 5.176 6.594 -0.906 1.00 90.94 205 HIS A C 1
ATOM 1632 O O . HIS A 1 205 ? 5.511 6.062 0.145 1.00 90.94 205 HIS A O 1
ATOM 1638 N N . LEU A 1 206 ? 4.991 5.880 -2.020 1.00 89.50 206 LEU A N 1
ATOM 1639 C CA . LEU A 1 206 ? 5.132 4.420 -2.052 1.00 89.50 206 LEU A CA 1
ATOM 1640 C C . LEU A 1 206 ? 6.515 3.941 -2.500 1.00 89.50 206 LEU A C 1
ATOM 1642 O O . LEU A 1 206 ? 6.778 2.745 -2.420 1.00 89.50 206 LEU A O 1
ATOM 1646 N N . LEU A 1 207 ? 7.430 4.830 -2.898 1.00 75.19 207 LEU A N 1
ATOM 1647 C CA . LEU A 1 207 ? 8.800 4.438 -3.247 1.00 75.19 207 LEU A CA 1
ATOM 1648 C C . LEU A 1 207 ? 9.504 3.715 -2.087 1.00 75.19 207 LEU A C 1
ATOM 1650 O O . LEU A 1 207 ? 10.149 2.687 -2.280 1.00 75.19 207 LEU A O 1
ATOM 1654 N N . GLU A 1 208 ? 9.390 4.245 -0.866 1.00 70.75 208 GLU A N 1
ATOM 1655 C CA . GLU A 1 208 ? 9.989 3.622 0.318 1.00 70.75 208 GLU A CA 1
ATOM 1656 C C . GLU A 1 208 ? 9.255 2.332 0.716 1.00 70.75 208 GLU A C 1
ATOM 1658 O O . GLU A 1 208 ? 9.909 1.366 1.110 1.00 70.75 208 GLU A O 1
ATOM 1663 N N . TYR A 1 209 ? 7.930 2.277 0.533 1.00 78.94 209 TYR A N 1
ATOM 1664 C CA . TYR A 1 209 ? 7.154 1.046 0.702 1.00 78.94 209 TYR A CA 1
ATOM 1665 C C . TYR A 1 209 ? 7.662 -0.058 -0.223 1.00 78.94 209 TYR A C 1
ATOM 1667 O O . TYR A 1 209 ? 7.978 -1.141 0.254 1.00 78.94 209 TYR A O 1
ATOM 1675 N N . LEU A 1 210 ? 7.813 0.225 -1.520 1.00 68.88 210 LEU A N 1
ATOM 1676 C CA . LEU A 1 210 ? 8.320 -0.746 -2.487 1.00 68.88 210 LEU A CA 1
ATOM 1677 C C . LEU A 1 210 ? 9.737 -1.187 -2.176 1.00 68.88 210 LEU A C 1
ATOM 1679 O O . LEU A 1 210 ? 10.008 -2.380 -2.199 1.00 68.88 210 LEU A O 1
ATOM 1683 N N . LYS A 1 211 ? 10.621 -0.250 -1.819 1.00 63.72 211 LYS A N 1
ATOM 1684 C CA . LYS A 1 211 ? 11.977 -0.591 -1.380 1.00 63.72 211 LYS A CA 1
ATOM 1685 C C . LYS A 1 211 ? 11.923 -1.573 -0.215 1.00 63.72 211 LYS A C 1
ATOM 1687 O O . LYS A 1 211 ? 12.571 -2.605 -0.273 1.00 63.72 211 LYS A O 1
ATOM 1692 N N . ASN A 1 212 ? 11.113 -1.297 0.805 1.00 60.38 212 ASN A N 1
ATOM 1693 C CA . ASN A 1 212 ? 10.985 -2.161 1.979 1.00 60.38 212 ASN A CA 1
ATOM 1694 C C . ASN A 1 212 ? 10.257 -3.488 1.693 1.00 60.38 212 ASN A C 1
ATOM 1696 O O . ASN A 1 212 ? 10.572 -4.482 2.338 1.00 60.38 212 ASN A O 1
ATOM 1700 N N . ARG A 1 213 ? 9.309 -3.521 0.748 1.00 59.38 213 ARG A N 1
ATOM 1701 C CA . ARG A 1 213 ? 8.594 -4.733 0.316 1.00 59.38 213 ARG A CA 1
ATOM 1702 C C . ARG A 1 213 ? 9.490 -5.641 -0.519 1.00 59.38 213 ARG A C 1
ATOM 1704 O O . ARG A 1 213 ? 9.528 -6.841 -0.286 1.00 59.38 213 ARG A O 1
ATOM 1711 N N . ASN A 1 214 ? 10.248 -5.073 -1.447 1.00 46.94 214 ASN A N 1
ATOM 1712 C CA . ASN A 1 214 ? 11.203 -5.811 -2.265 1.00 46.94 214 ASN A CA 1
ATOM 1713 C C . ASN A 1 214 ? 12.422 -6.273 -1.438 1.00 46.94 214 ASN A C 1
ATOM 1715 O O . ASN A 1 214 ? 12.975 -7.335 -1.704 1.00 46.94 214 ASN A O 1
ATOM 1719 N N . LEU A 1 215 ? 12.752 -5.562 -0.347 1.00 41.53 215 LEU A N 1
ATOM 1720 C CA . LEU A 1 215 ? 13.675 -6.015 0.712 1.00 41.53 215 LEU A CA 1
ATOM 1721 C C . LEU A 1 215 ? 13.143 -7.218 1.529 1.00 41.53 215 LEU A C 1
ATOM 1723 O O . LEU A 1 215 ? 13.870 -7.754 2.363 1.00 41.53 215 LEU A O 1
ATOM 1727 N N . GLN A 1 216 ? 11.896 -7.674 1.323 1.00 39.94 216 GLN A N 1
ATOM 1728 C CA . GLN A 1 216 ? 11.352 -8.868 1.993 1.00 39.94 216 GLN A CA 1
ATOM 1729 C C . GLN A 1 216 ? 11.627 -10.187 1.265 1.00 39.94 216 GLN A C 1
ATOM 1731 O O . GLN A 1 216 ? 11.139 -11.228 1.711 1.00 39.94 216 GLN A O 1
ATOM 1736 N N . VAL A 1 217 ? 12.440 -10.216 0.206 1.00 47.44 217 VAL A N 1
ATOM 1737 C CA . VAL A 1 217 ? 13.032 -11.488 -0.231 1.00 47.44 217 VAL A CA 1
ATOM 1738 C C . VAL A 1 217 ? 14.105 -11.864 0.795 1.00 47.44 217 VAL A C 1
ATOM 1740 O O . VAL A 1 217 ? 15.284 -11.742 0.534 1.00 47.44 217 VAL A O 1
ATOM 1743 N N . ARG A 1 218 ? 13.720 -12.285 2.005 1.00 48.47 218 ARG A N 1
ATOM 1744 C CA . ARG A 1 218 ? 14.664 -12.830 2.990 1.00 48.47 218 ARG A CA 1
ATOM 1745 C C . ARG A 1 218 ? 14.833 -14.312 2.709 1.00 48.47 218 ARG A C 1
ATOM 1747 O O . ARG A 1 218 ? 14.056 -15.133 3.189 1.00 48.47 218 ARG A O 1
ATOM 1754 N N . LEU A 1 219 ? 15.841 -14.647 1.914 1.00 56.31 219 LEU A N 1
ATOM 1755 C CA . LEU A 1 219 ? 16.188 -16.020 1.551 1.00 56.31 219 LEU A CA 1
ATOM 1756 C C . LEU A 1 219 ? 16.818 -16.751 2.754 1.00 56.31 219 LEU A C 1
ATOM 1758 O O . LEU A 1 219 ? 18.034 -16.743 2.937 1.00 56.31 219 LEU A O 1
ATOM 1762 N N . LYS A 1 220 ? 16.017 -17.374 3.629 1.00 51.88 220 LYS A N 1
ATOM 1763 C CA . LYS A 1 220 ? 16.519 -17.873 4.931 1.00 51.88 220 LYS A CA 1
ATOM 1764 C C . LYS A 1 220 ? 17.296 -19.190 4.836 1.00 51.88 220 LYS A C 1
ATOM 1766 O O . LYS A 1 220 ? 18.118 -19.476 5.721 1.00 51.88 220 LYS A O 1
ATOM 1771 N N . ASN A 1 221 ? 17.020 -20.009 3.817 1.00 59.06 221 ASN A N 1
ATOM 1772 C CA . ASN A 1 221 ? 17.639 -21.318 3.584 1.00 59.06 221 ASN A CA 1
ATOM 1773 C C . ASN A 1 221 ? 17.680 -21.691 2.086 1.00 59.06 221 ASN A C 1
ATOM 1775 O O . ASN A 1 221 ? 16.919 -21.158 1.284 1.00 59.06 221 ASN A O 1
ATOM 1779 N N . PHE A 1 222 ? 18.548 -22.642 1.722 1.00 57.69 222 PHE A N 1
ATOM 1780 C CA . PHE A 1 222 ? 18.769 -23.069 0.331 1.00 57.69 222 PHE A CA 1
ATOM 1781 C C . PHE A 1 222 ? 17.499 -23.576 -0.381 1.00 57.69 222 PHE A C 1
ATOM 1783 O O . PHE A 1 222 ? 17.328 -23.356 -1.573 1.00 57.69 222 PHE A O 1
ATOM 1790 N N . SER A 1 223 ? 16.565 -24.201 0.342 1.00 60.84 223 SER A N 1
ATOM 1791 C CA . SER A 1 223 ? 15.305 -24.692 -0.238 1.00 60.84 223 SER A CA 1
ATOM 1792 C C . SER A 1 223 ? 14.369 -23.549 -0.656 1.00 60.84 223 SER A C 1
ATOM 1794 O O . SER A 1 223 ? 13.753 -23.604 -1.719 1.00 60.84 223 SER A O 1
ATOM 1796 N N . GLU A 1 224 ? 14.288 -22.482 0.144 1.00 59.12 224 GLU A N 1
ATOM 1797 C CA . GLU A 1 224 ? 13.543 -21.261 -0.198 1.00 59.12 224 GLU A CA 1
ATOM 1798 C C . GLU A 1 224 ? 14.191 -20.505 -1.360 1.00 59.12 224 GLU A C 1
ATOM 1800 O O . GLU A 1 224 ?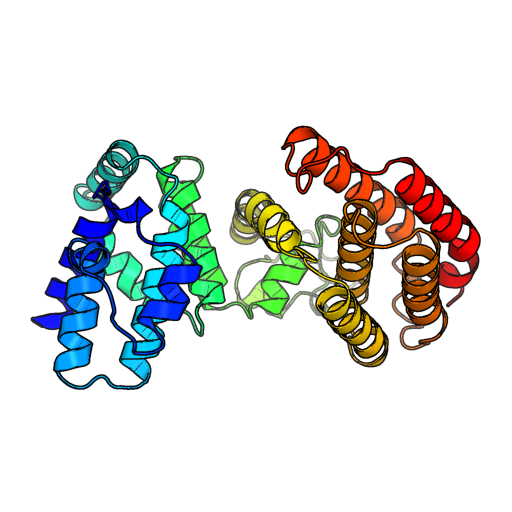 13.486 -20.064 -2.266 1.00 59.12 224 GLU A O 1
ATOM 1805 N N . ILE A 1 225 ? 15.527 -20.434 -1.364 1.00 63.00 225 ILE A N 1
ATOM 1806 C CA . ILE A 1 225 ? 16.321 -19.903 -2.479 1.00 63.00 225 ILE A CA 1
ATOM 1807 C C . ILE A 1 225 ? 15.951 -20.627 -3.770 1.00 63.00 225 ILE A C 1
ATOM 1809 O O . ILE A 1 225 ? 15.554 -19.987 -4.742 1.00 63.00 225 ILE A O 1
ATOM 1813 N N . GLN A 1 226 ? 16.000 -21.959 -3.756 1.00 63.22 226 GLN A N 1
ATOM 1814 C CA . GLN A 1 226 ? 15.734 -22.773 -4.933 1.00 63.22 226 GLN A CA 1
ATOM 1815 C C . GLN A 1 226 ? 14.307 -22.583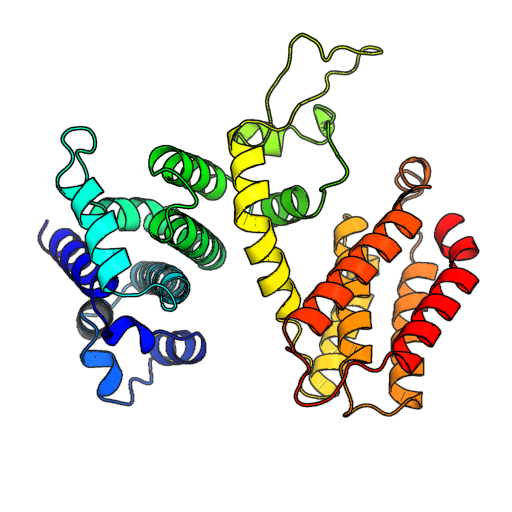 -5.458 1.00 63.22 226 GLN A C 1
ATOM 1817 O O . GLN A 1 226 ? 14.126 -22.358 -6.648 1.00 63.22 226 GLN A O 1
ATOM 1822 N N . LYS A 1 227 ? 13.293 -22.580 -4.581 1.00 64.94 227 LYS A N 1
ATOM 1823 C CA . LYS A 1 227 ? 11.892 -22.352 -4.982 1.00 64.94 227 LYS A CA 1
ATOM 1824 C C . LYS A 1 227 ? 11.675 -20.981 -5.618 1.00 64.94 227 LYS A C 1
ATOM 1826 O O . LYS A 1 227 ? 10.924 -20.863 -6.585 1.00 64.94 227 LYS A O 1
ATOM 1831 N N . HIS A 1 228 ? 12.308 -19.948 -5.068 1.00 64.19 228 HIS A N 1
ATOM 1832 C CA . HIS A 1 228 ? 12.217 -18.588 -5.594 1.00 64.19 228 HIS A CA 1
ATOM 1833 C C . HIS A 1 228 ? 12.914 -18.463 -6.954 1.00 64.19 228 HIS A C 1
ATOM 1835 O O . HIS A 1 228 ? 12.368 -17.872 -7.884 1.00 64.19 228 HIS A O 1
ATOM 1841 N N . ILE A 1 229 ? 14.074 -19.102 -7.113 1.00 68.19 229 ILE A N 1
ATOM 1842 C CA . ILE A 1 229 ? 14.771 -19.187 -8.402 1.00 68.19 229 ILE A CA 1
ATOM 1843 C C . ILE A 1 229 ? 13.928 -19.947 -9.421 1.00 68.19 229 ILE A C 1
ATOM 1845 O O . ILE A 1 229 ? 13.746 -19.460 -10.531 1.00 68.19 229 ILE A O 1
ATOM 1849 N N . ASP A 1 230 ? 13.3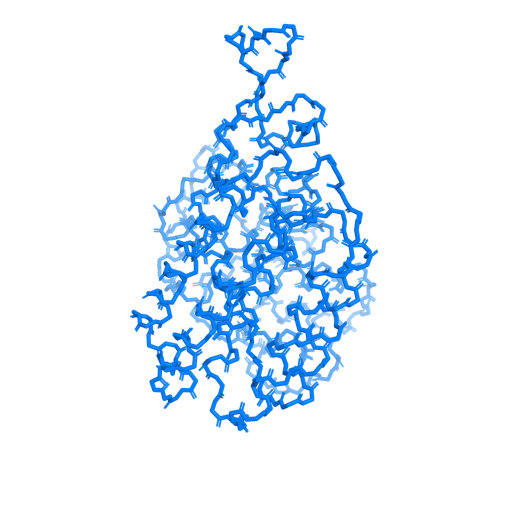62 -21.095 -9.056 1.00 67.75 230 ASP A N 1
ATOM 1850 C CA . ASP A 1 230 ? 12.514 -21.889 -9.948 1.00 67.75 230 ASP A CA 1
ATOM 1851 C C . ASP A 1 230 ? 11.279 -21.090 -10.397 1.00 67.75 230 ASP A C 1
ATOM 1853 O O . ASP A 1 230 ? 10.875 -21.161 -11.562 1.00 67.75 230 ASP A O 1
ATOM 1857 N N . TYR A 1 231 ? 10.711 -20.267 -9.509 1.00 66.62 231 TYR A N 1
ATOM 1858 C CA . TYR A 1 231 ? 9.639 -19.332 -9.848 1.00 66.62 231 TYR A CA 1
ATOM 1859 C C . TYR A 1 231 ? 10.088 -18.273 -10.865 1.00 66.62 231 TYR A C 1
ATOM 1861 O O . TYR A 1 231 ? 9.394 -18.056 -11.861 1.00 66.62 231 TYR A O 1
ATOM 1869 N N . ILE A 1 232 ? 11.251 -17.645 -10.668 1.00 64.88 232 ILE A N 1
ATOM 1870 C CA . ILE A 1 232 ? 11.815 -16.672 -11.620 1.00 64.88 232 ILE A CA 1
ATOM 1871 C C . ILE A 1 232 ? 12.081 -17.339 -12.971 1.00 64.88 232 ILE A C 1
ATOM 1873 O O . ILE A 1 232 ? 11.671 -16.821 -14.010 1.00 64.88 232 ILE A O 1
ATOM 1877 N N . LEU A 1 233 ? 12.693 -18.525 -12.961 1.00 67.25 233 LEU A N 1
ATOM 1878 C CA . LEU A 1 233 ? 12.995 -19.293 -14.166 1.00 67.25 233 LEU A CA 1
ATOM 1879 C C . LEU A 1 233 ? 11.731 -19.683 -14.936 1.00 67.25 233 LEU A C 1
ATOM 1881 O O . LEU A 1 233 ? 11.709 -19.644 -16.164 1.00 67.25 233 LEU A O 1
ATOM 1885 N N . THR A 1 234 ? 10.658 -20.017 -14.220 1.00 66.75 234 THR A N 1
ATOM 1886 C CA . THR A 1 234 ? 9.347 -20.296 -14.819 1.00 66.75 234 THR A CA 1
ATOM 1887 C C . THR A 1 234 ? 8.679 -19.017 -15.332 1.00 66.75 234 THR A C 1
ATOM 1889 O O . THR A 1 234 ? 7.977 -19.054 -16.342 1.00 66.75 234 THR A O 1
ATOM 1892 N N . SER A 1 235 ? 8.915 -17.880 -14.674 1.00 65.31 235 SER A N 1
ATOM 1893 C CA . SER A 1 235 ? 8.381 -16.572 -15.072 1.00 65.31 235 SER A CA 1
ATOM 1894 C C . SER A 1 235 ? 9.017 -16.057 -16.366 1.00 65.31 235 SER A C 1
ATOM 1896 O O . SER A 1 235 ? 8.300 -15.462 -17.164 1.00 65.31 235 SER A O 1
ATOM 1898 N N . TYR A 1 236 ? 10.289 -16.386 -16.655 1.00 63.47 236 TYR A N 1
ATOM 1899 C CA . TYR A 1 236 ? 10.923 -16.093 -17.958 1.00 63.47 236 TYR A CA 1
ATOM 1900 C C . TYR A 1 236 ? 10.119 -16.580 -19.164 1.00 63.47 236 TYR A C 1
ATOM 1902 O O . TYR A 1 236 ? 10.190 -15.986 -20.234 1.00 63.47 236 TYR A O 1
ATOM 1910 N N . ARG A 1 237 ? 9.338 -17.648 -18.990 1.00 61.00 237 ARG A N 1
ATOM 1911 C CA . ARG A 1 237 ? 8.549 -18.261 -20.064 1.00 61.00 237 ARG A CA 1
ATOM 1912 C C . ARG A 1 237 ? 7.161 -17.660 -20.240 1.00 61.00 237 ARG A C 1
ATOM 1914 O O . ARG A 1 237 ? 6.565 -17.834 -21.302 1.00 61.00 237 ARG A O 1
ATOM 1921 N N . ASN A 1 238 ? 6.630 -17.034 -19.193 1.00 56.81 238 ASN A N 1
ATOM 1922 C CA . ASN A 1 238 ? 5.195 -16.791 -19.050 1.00 56.81 238 ASN A CA 1
ATOM 1923 C C . ASN A 1 238 ? 4.829 -15.327 -18.758 1.00 56.81 238 ASN A C 1
ATOM 1925 O O . ASN A 1 238 ? 3.648 -15.002 -18.832 1.00 56.81 238 ASN A O 1
ATOM 1929 N N . ASP A 1 239 ? 5.788 -14.473 -18.384 1.00 56.62 239 ASP A N 1
ATOM 1930 C CA . ASP A 1 239 ? 5.540 -13.073 -18.019 1.00 56.62 239 ASP A CA 1
ATOM 1931 C C . ASP A 1 239 ? 5.853 -12.130 -19.195 1.00 56.62 239 ASP A C 1
ATOM 1933 O O . ASP A 1 239 ? 6.971 -12.116 -19.712 1.00 56.62 239 ASP A O 1
ATOM 1937 N N . ASP A 1 240 ? 4.872 -11.321 -19.604 1.00 54.06 240 ASP A N 1
ATOM 1938 C CA . ASP A 1 240 ? 5.017 -10.333 -20.682 1.00 54.06 240 ASP A CA 1
ATOM 1939 C C . ASP A 1 240 ? 5.733 -9.045 -20.210 1.00 54.06 240 ASP A C 1
ATOM 1941 O O . ASP A 1 240 ? 6.073 -8.172 -21.016 1.00 54.06 240 ASP A O 1
ATOM 1945 N N . ASN A 1 241 ? 5.981 -8.895 -18.900 1.00 57.41 241 ASN A N 1
ATOM 1946 C CA . ASN A 1 241 ? 6.581 -7.702 -18.310 1.00 57.41 241 ASN A CA 1
ATOM 1947 C C . ASN A 1 241 ? 8.075 -7.878 -18.003 1.00 57.41 241 ASN A C 1
ATOM 1949 O O . ASN A 1 241 ? 8.490 -8.167 -16.875 1.00 57.41 241 ASN A O 1
ATOM 1953 N N . TRP A 1 242 ? 8.899 -7.598 -19.014 1.00 56.62 242 TRP A N 1
ATOM 1954 C CA . TRP A 1 242 ? 10.356 -7.724 -18.930 1.00 56.62 242 TRP A CA 1
ATOM 1955 C C . TRP A 1 242 ? 10.983 -6.929 -17.775 1.00 56.62 242 TRP A C 1
ATOM 1957 O O . TRP A 1 242 ? 11.932 -7.397 -17.160 1.00 56.62 242 TRP A O 1
ATOM 1967 N N . ASN A 1 243 ? 10.442 -5.756 -17.423 1.00 53.34 243 ASN A N 1
ATOM 1968 C CA . ASN A 1 243 ? 11.012 -4.929 -16.352 1.00 53.34 243 ASN A CA 1
ATOM 1969 C C . ASN A 1 243 ? 10.798 -5.548 -14.968 1.00 53.34 243 ASN A C 1
ATOM 1971 O O . ASN A 1 243 ? 11.721 -5.555 -14.163 1.00 53.34 243 ASN A O 1
ATOM 1975 N N . ASN A 1 244 ? 9.616 -6.106 -14.695 1.00 56.72 244 ASN A N 1
ATOM 1976 C CA . ASN A 1 244 ? 9.350 -6.779 -13.419 1.00 56.72 244 ASN A CA 1
ATOM 1977 C C . ASN A 1 244 ? 10.252 -7.995 -13.227 1.00 56.72 244 ASN A C 1
ATOM 1979 O O . ASN A 1 244 ? 10.806 -8.211 -12.151 1.00 56.72 244 ASN A O 1
ATOM 1983 N N . LEU A 1 245 ? 10.389 -8.789 -14.281 1.00 61.19 245 LEU A N 1
ATOM 1984 C CA . LEU A 1 245 ? 11.234 -9.969 -14.304 1.00 61.19 245 LEU A CA 1
ATOM 1985 C C . LEU A 1 245 ? 12.702 -9.610 -14.049 1.00 61.19 245 LEU A C 1
ATOM 1987 O O . LEU A 1 245 ? 13.372 -10.233 -13.229 1.00 61.19 245 LEU A O 1
ATOM 1991 N N . LEU A 1 246 ? 13.166 -8.546 -14.695 1.00 60.69 246 LEU A N 1
ATOM 1992 C CA . LEU A 1 246 ? 14.509 -8.010 -14.550 1.00 60.69 246 LEU A CA 1
ATOM 1993 C C . LEU A 1 246 ? 14.775 -7.492 -13.135 1.00 60.69 246 LEU A C 1
ATOM 1995 O O . LEU A 1 246 ? 15.772 -7.875 -12.529 1.00 60.69 246 LEU A O 1
ATOM 1999 N N . THR A 1 247 ? 13.854 -6.704 -12.575 1.00 59.78 247 THR A N 1
ATOM 2000 C CA . THR A 1 247 ? 13.901 -6.239 -11.182 1.00 59.78 247 THR A CA 1
ATOM 2001 C C . THR A 1 247 ? 13.963 -7.409 -10.199 1.00 59.78 247 THR A C 1
ATOM 2003 O O . THR A 1 247 ? 14.834 -7.430 -9.335 1.00 59.78 247 THR A O 1
ATOM 2006 N N . ARG A 1 248 ? 13.123 -8.438 -10.368 1.00 65.38 248 ARG A N 1
ATOM 2007 C CA . ARG A 1 248 ? 13.119 -9.629 -9.498 1.00 65.38 248 ARG A CA 1
ATOM 2008 C C . ARG A 1 248 ? 14.434 -10.393 -9.550 1.00 65.38 248 ARG A C 1
ATOM 2010 O O . ARG A 1 248 ? 14.953 -10.811 -8.516 1.00 65.38 248 ARG A O 1
ATOM 2017 N N . THR A 1 249 ? 14.977 -10.583 -10.745 1.00 69.44 249 THR A N 1
ATOM 2018 C CA . THR A 1 249 ? 16.263 -11.254 -10.964 1.00 69.44 249 THR A CA 1
ATOM 2019 C C . THR A 1 249 ? 17.397 -10.543 -10.256 1.00 69.44 249 THR A C 1
ATOM 2021 O O . THR A 1 249 ? 18.237 -11.157 -9.598 1.00 69.44 249 THR A O 1
ATOM 2024 N N . VAL A 1 250 ? 17.383 -9.229 -10.361 1.00 65.75 250 VAL A N 1
ATOM 2025 C CA . VAL A 1 250 ? 18.334 -8.334 -9.738 1.00 65.75 250 VAL A CA 1
ATOM 2026 C C . VAL A 1 250 ? 18.250 -8.362 -8.213 1.00 65.75 250 VAL A C 1
ATOM 2028 O O . VAL A 1 250 ? 19.269 -8.548 -7.553 1.00 65.75 250 VAL A O 1
ATOM 2031 N N . GLU A 1 251 ? 17.050 -8.224 -7.654 1.00 63.72 251 GLU A N 1
ATOM 2032 C CA . GLU A 1 251 ? 16.819 -8.241 -6.206 1.00 63.72 251 GLU A CA 1
ATOM 2033 C C . GLU A 1 251 ? 17.225 -9.589 -5.610 1.00 63.72 251 GLU A C 1
ATOM 2035 O O . GLU A 1 251 ? 17.913 -9.652 -4.594 1.00 63.72 251 GLU A O 1
ATOM 2040 N N . THR A 1 252 ? 16.893 -10.673 -6.310 1.00 71.62 252 THR A N 1
ATOM 2041 C CA . THR A 1 252 ? 17.295 -12.033 -5.936 1.00 71.62 252 THR A CA 1
ATOM 2042 C C . THR A 1 252 ? 18.809 -12.197 -5.969 1.00 71.62 252 THR A C 1
ATOM 2044 O O . THR A 1 252 ? 19.383 -12.792 -5.063 1.00 71.62 252 THR A O 1
ATOM 2047 N N . SER A 1 253 ? 19.475 -11.642 -6.982 1.00 71.44 253 SER A N 1
ATOM 2048 C CA . SER A 1 253 ? 20.937 -11.685 -7.092 1.00 71.44 253 SER A CA 1
ATOM 2049 C C . SER A 1 253 ? 21.616 -10.881 -5.980 1.00 71.44 253 SER A C 1
ATOM 2051 O O . SER A 1 253 ? 22.601 -11.346 -5.405 1.00 71.44 253 SER A O 1
ATOM 2053 N N . ALA A 1 254 ? 21.070 -9.713 -5.628 1.00 66.69 254 ALA A N 1
ATOM 2054 C CA . ALA A 1 254 ? 21.546 -8.908 -4.506 1.00 66.69 254 ALA A CA 1
ATOM 2055 C C . ALA A 1 254 ? 21.388 -9.655 -3.172 1.00 66.69 254 ALA A C 1
ATOM 2057 O O . ALA A 1 254 ? 22.322 -9.679 -2.370 1.00 66.69 254 ALA A O 1
ATOM 2058 N N . GLU A 1 255 ? 20.261 -10.337 -2.961 1.00 67.56 255 GLU A N 1
ATOM 2059 C CA . GLU A 1 255 ? 20.049 -11.111 -1.738 1.00 67.56 255 GLU A CA 1
ATOM 2060 C C . GLU A 1 255 ? 20.941 -12.358 -1.663 1.00 67.56 255 GLU A C 1
ATOM 2062 O O . GLU A 1 255 ? 21.441 -12.697 -0.593 1.00 67.56 255 GLU A O 1
ATOM 2067 N N . LEU A 1 256 ? 21.214 -13.022 -2.789 1.00 71.81 256 LEU A N 1
ATOM 2068 C CA . LEU A 1 256 ? 22.193 -14.114 -2.848 1.00 71.81 256 LEU A CA 1
ATOM 2069 C C . LEU A 1 256 ? 23.599 -13.642 -2.450 1.00 71.81 256 LEU A C 1
ATOM 2071 O O . LEU A 1 256 ? 24.304 -14.360 -1.741 1.00 71.81 256 LEU A O 1
ATOM 2075 N N . CYS A 1 257 ? 23.994 -12.428 -2.849 1.00 70.94 257 CYS A N 1
ATOM 2076 C CA . CYS A 1 257 ? 25.250 -11.816 -2.396 1.00 70.94 257 CYS A CA 1
ATOM 2077 C C . CYS A 1 257 ? 25.233 -11.527 -0.885 1.00 70.94 257 CYS A C 1
ATOM 2079 O O . CYS A 1 257 ? 26.267 -11.604 -0.231 1.00 70.94 257 CYS A O 1
ATOM 2081 N N . ASN A 1 258 ? 24.058 -11.253 -0.316 1.00 65.69 258 ASN A N 1
ATOM 2082 C CA . ASN A 1 258 ? 23.847 -11.033 1.117 1.00 65.69 258 ASN A CA 1
ATOM 2083 C C . ASN A 1 258 ? 23.679 -12.348 1.921 1.00 65.69 258 ASN A C 1
ATOM 2085 O O . ASN A 1 258 ? 23.434 -12.319 3.130 1.00 65.69 258 ASN A O 1
ATOM 2089 N N . ASN A 1 259 ? 23.769 -13.518 1.270 1.00 66.25 259 ASN A N 1
ATOM 2090 C CA . ASN A 1 259 ? 23.506 -14.820 1.884 1.00 66.25 259 ASN A CA 1
ATOM 2091 C C . ASN A 1 259 ? 24.794 -15.615 2.147 1.00 66.25 259 ASN A C 1
ATOM 2093 O O . ASN A 1 259 ? 25.367 -16.237 1.255 1.00 66.25 259 ASN A O 1
ATOM 2097 N N . TYR A 1 260 ? 25.234 -15.659 3.403 1.00 64.19 260 TYR A N 1
ATOM 2098 C CA . TYR A 1 260 ? 26.461 -16.363 3.800 1.00 64.19 260 TYR A CA 1
ATOM 2099 C C . TYR A 1 260 ? 26.287 -17.880 3.992 1.00 64.19 260 TYR A C 1
ATOM 2101 O O . TYR A 1 260 ? 27.268 -18.583 4.225 1.00 64.19 260 TYR A O 1
ATOM 2109 N N . LYS A 1 261 ? 25.053 -18.402 3.949 1.00 68.75 261 LYS A N 1
ATOM 2110 C CA . LYS A 1 261 ? 24.796 -19.840 4.152 1.00 68.75 261 LYS A CA 1
ATOM 2111 C C . LYS A 1 261 ? 25.064 -20.676 2.904 1.00 68.75 261 LYS A C 1
ATOM 2113 O O . LYS A 1 261 ? 25.171 -21.891 3.025 1.00 68.75 261 LYS A O 1
ATOM 2118 N N . ILE A 1 262 ? 25.131 -20.037 1.738 1.00 71.94 262 ILE A N 1
ATOM 2119 C CA . ILE A 1 262 ? 25.463 -20.683 0.469 1.00 71.94 262 ILE A CA 1
ATOM 2120 C C . ILE A 1 262 ? 26.965 -20.565 0.200 1.00 71.94 262 ILE A C 1
ATOM 2122 O O . ILE A 1 262 ? 27.585 -19.529 0.458 1.00 71.94 262 ILE A O 1
ATOM 2126 N N . SER A 1 263 ? 27.549 -21.636 -0.318 1.00 80.31 263 SER A N 1
ATOM 2127 C CA . SER A 1 263 ? 28.918 -21.666 -0.833 1.00 80.31 263 SER A CA 1
ATOM 2128 C C . SER A 1 263 ? 29.049 -20.855 -2.126 1.00 80.31 263 SER A C 1
ATOM 2130 O O . SER A 1 263 ? 28.060 -20.575 -2.808 1.00 80.31 263 SER A O 1
ATOM 2132 N N . ASP A 1 264 ? 30.279 -20.493 -2.495 1.00 78.38 264 ASP A N 1
ATOM 2133 C CA . ASP A 1 264 ? 30.539 -19.798 -3.764 1.00 78.38 264 ASP A CA 1
ATOM 2134 C C . ASP A 1 264 ? 30.144 -20.655 -4.976 1.00 78.38 264 ASP A C 1
ATOM 2136 O O . ASP A 1 264 ? 29.669 -20.127 -5.979 1.00 78.38 264 ASP A O 1
ATOM 2140 N N . ASP A 1 265 ? 30.274 -21.980 -4.883 1.00 77.94 265 ASP A N 1
ATOM 2141 C CA . ASP A 1 265 ? 29.864 -22.907 -5.943 1.00 77.94 265 ASP A CA 1
ATOM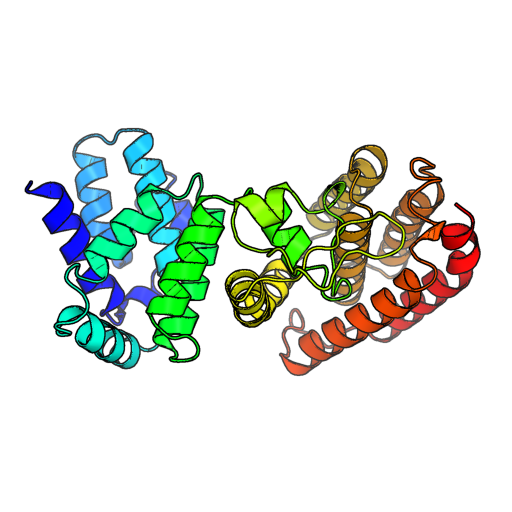 2142 C C . ASP A 1 265 ? 28.338 -22.929 -6.125 1.00 77.94 265 ASP A C 1
ATOM 2144 O O . ASP A 1 265 ? 27.843 -22.870 -7.255 1.00 77.94 265 ASP A O 1
ATOM 2148 N N . GLU A 1 266 ? 27.581 -22.948 -5.023 1.00 77.75 266 GLU A N 1
ATOM 2149 C CA . GLU A 1 266 ? 26.116 -22.839 -5.044 1.00 77.75 266 GLU A CA 1
ATOM 2150 C C . GLU A 1 266 ? 25.670 -21.485 -5.601 1.00 77.75 266 GLU A C 1
ATOM 2152 O O . GLU A 1 266 ? 24.813 -21.436 -6.486 1.00 77.75 266 GLU A O 1
ATOM 2157 N N . PHE A 1 267 ? 26.297 -20.394 -5.150 1.00 80.75 267 PHE A N 1
ATOM 2158 C CA . PHE A 1 267 ? 26.072 -19.054 -5.689 1.00 80.75 267 PHE A CA 1
ATOM 2159 C C . PHE A 1 267 ? 26.292 -19.019 -7.208 1.00 80.75 267 PHE A C 1
ATOM 2161 O O . PHE A 1 267 ? 25.408 -18.600 -7.955 1.00 80.75 267 PHE A O 1
ATOM 2168 N N . ASN A 1 268 ? 27.433 -19.522 -7.687 1.00 79.50 268 ASN A N 1
ATOM 2169 C CA . ASN A 1 268 ? 27.770 -19.532 -9.111 1.00 79.50 268 ASN A CA 1
ATOM 2170 C C . ASN A 1 268 ? 26.772 -20.348 -9.943 1.00 79.50 268 ASN A C 1
ATOM 2172 O O . ASN A 1 268 ? 26.372 -19.911 -11.023 1.00 79.50 268 ASN A O 1
ATOM 2176 N N . SER A 1 269 ? 26.346 -21.512 -9.446 1.00 79.69 269 SER A N 1
ATOM 2177 C CA . SER A 1 269 ? 25.364 -22.368 -10.122 1.00 79.69 269 SER A CA 1
ATOM 2178 C C . SER A 1 269 ? 24.003 -21.680 -10.279 1.00 79.69 269 SER A C 1
ATOM 2180 O O . SER A 1 269 ? 23.393 -21.698 -11.356 1.00 79.69 269 SER A O 1
ATOM 2182 N N . ILE A 1 270 ? 23.551 -21.017 -9.214 1.00 76.50 270 ILE A N 1
ATOM 2183 C CA . ILE A 1 270 ? 22.295 -20.270 -9.181 1.00 76.50 270 ILE A CA 1
ATOM 2184 C C . ILE A 1 270 ? 22.345 -19.089 -10.149 1.00 76.50 270 ILE A C 1
ATOM 2186 O O . ILE A 1 270 ? 21.465 -18.948 -11.002 1.00 76.50 270 ILE A O 1
ATOM 2190 N N . ILE A 1 271 ? 23.391 -18.267 -10.048 1.00 75.06 271 ILE A N 1
ATOM 2191 C CA . ILE A 1 271 ? 23.579 -17.097 -10.904 1.00 75.06 271 ILE A CA 1
ATOM 2192 C C . ILE A 1 271 ? 23.615 -17.523 -12.372 1.00 75.06 271 ILE A C 1
ATOM 2194 O O . ILE A 1 271 ? 22.872 -16.980 -13.191 1.00 75.06 271 ILE A O 1
ATOM 2198 N N . PHE A 1 272 ? 24.387 -18.560 -12.707 1.00 74.12 272 PHE A N 1
ATOM 2199 C CA . PHE A 1 272 ? 24.436 -19.098 -14.065 1.00 74.12 272 PHE A CA 1
ATOM 2200 C C . PHE A 1 272 ? 23.055 -19.532 -14.577 1.00 74.12 272 PHE A C 1
ATOM 2202 O O . PHE A 1 272 ? 22.715 -19.271 -15.730 1.00 74.12 272 PHE A O 1
ATOM 2209 N N . SER A 1 273 ? 22.234 -20.154 -13.729 1.00 74.50 273 SER A N 1
ATOM 2210 C CA . SER A 1 273 ? 20.886 -20.598 -14.100 1.00 74.50 273 SER A CA 1
ATOM 2211 C C . SER A 1 273 ? 19.951 -19.423 -14.391 1.00 74.50 273 SER A C 1
ATOM 2213 O O . SER A 1 273 ? 19.270 -19.428 -15.417 1.00 74.50 273 SER A O 1
ATOM 2215 N N . ILE A 1 274 ? 19.969 -18.390 -13.543 1.00 71.75 274 ILE A N 1
ATOM 2216 C CA . ILE A 1 274 ? 19.208 -17.146 -13.728 1.00 71.75 274 ILE A CA 1
ATOM 2217 C C . ILE A 1 274 ? 19.584 -16.473 -15.058 1.00 71.75 274 ILE A C 1
ATOM 2219 O O . ILE A 1 274 ? 18.700 -16.102 -15.832 1.00 71.75 274 ILE A O 1
ATOM 2223 N N . PHE A 1 275 ? 20.883 -16.371 -15.357 1.00 70.19 275 PHE A N 1
ATOM 2224 C CA . PHE A 1 275 ? 21.379 -15.789 -16.609 1.00 70.19 275 PHE A CA 1
ATOM 2225 C C . PHE A 1 275 ? 21.055 -16.632 -17.834 1.00 70.19 275 PHE A C 1
ATOM 2227 O O . PHE A 1 275 ? 20.668 -16.095 -18.869 1.00 70.19 275 PHE A O 1
ATOM 2234 N N . LYS A 1 276 ? 21.175 -17.957 -17.731 1.00 69.44 276 LYS A N 1
ATOM 2235 C CA . LYS A 1 276 ? 20.759 -18.863 -18.800 1.00 69.44 276 LYS A CA 1
ATOM 2236 C C . LYS A 1 276 ? 19.267 -18.702 -19.094 1.00 69.44 276 LYS A C 1
ATOM 2238 O O . LYS A 1 276 ? 18.893 -18.707 -20.262 1.00 69.44 276 LYS A O 1
ATOM 2243 N N . GLY A 1 277 ? 18.437 -18.512 -18.066 1.00 68.25 277 GLY A N 1
ATOM 2244 C CA . GLY A 1 277 ? 17.023 -18.161 -18.212 1.00 68.25 277 GLY A CA 1
ATOM 2245 C C . GLY A 1 277 ? 16.817 -16.873 -19.016 1.00 68.25 277 GLY A C 1
ATOM 2246 O O . GLY A 1 277 ? 16.139 -16.913 -20.039 1.00 68.25 277 GLY A O 1
ATOM 2247 N N . LEU A 1 278 ? 17.491 -15.777 -18.634 1.00 63.72 278 LEU A N 1
ATOM 2248 C CA . LEU A 1 278 ? 17.474 -14.506 -19.387 1.00 63.72 278 LEU A CA 1
ATOM 2249 C C . LEU A 1 278 ? 17.901 -14.673 -20.849 1.00 63.72 278 LEU A C 1
ATOM 2251 O O . LEU A 1 278 ? 17.351 -14.027 -21.733 1.00 63.72 278 LEU A O 1
ATOM 2255 N N . ALA A 1 279 ? 18.909 -15.511 -21.095 1.00 60.38 279 ALA A N 1
ATOM 2256 C CA . ALA A 1 279 ? 19.552 -15.635 -22.396 1.00 60.38 279 ALA A CA 1
ATOM 2257 C C . ALA A 1 279 ? 18.839 -16.586 -23.380 1.00 60.38 279 ALA A C 1
ATOM 2259 O O . ALA A 1 279 ? 19.254 -16.678 -24.534 1.00 60.38 279 ALA A O 1
ATOM 2260 N N . THR A 1 280 ? 17.829 -17.351 -22.949 1.00 60.16 280 THR A N 1
ATOM 2261 C CA . THR A 1 280 ? 17.255 -18.443 -23.765 1.00 60.16 280 THR A CA 1
ATOM 2262 C C . THR A 1 280 ? 15.795 -18.266 -24.171 1.00 60.16 280 THR A C 1
ATOM 2264 O O . THR A 1 280 ? 15.342 -19.010 -25.039 1.00 60.16 280 THR A O 1
ATOM 2267 N N . GLU A 1 281 ? 15.066 -17.290 -23.624 1.00 55.16 281 GLU A N 1
ATOM 2268 C CA . GLU A 1 281 ? 13.631 -17.120 -23.894 1.00 55.16 281 GLU A CA 1
ATOM 2269 C C . GLU A 1 281 ? 13.359 -15.976 -24.906 1.00 55.16 281 GLU A C 1
ATOM 2271 O O . GLU A 1 281 ? 13.516 -14.806 -24.563 1.00 55.16 281 GLU A O 1
ATOM 2276 N N . PRO A 1 282 ? 12.953 -16.269 -26.167 1.00 48.44 282 PRO A N 1
ATOM 2277 C CA . PRO A 1 282 ? 13.007 -15.315 -27.293 1.00 48.44 282 PRO A CA 1
ATOM 2278 C C . PRO A 1 282 ? 11.769 -14.422 -27.490 1.00 48.44 282 PRO A C 1
ATOM 2280 O O . PRO A 1 282 ? 11.646 -13.742 -28.514 1.00 48.44 282 PRO A O 1
ATOM 2283 N N . LYS A 1 283 ? 10.782 -14.450 -26.589 1.00 47.16 283 LYS A N 1
ATOM 2284 C CA . LYS A 1 283 ? 9.552 -13.672 -26.783 1.00 47.16 283 LYS A CA 1
ATOM 2285 C C . LYS A 1 283 ? 9.745 -12.231 -26.325 1.00 47.16 283 LYS A C 1
ATOM 2287 O O . LYS A 1 283 ? 9.278 -11.869 -25.256 1.00 47.16 283 LYS A O 1
ATOM 2292 N N . SER A 1 284 ? 10.369 -11.404 -27.166 1.00 42.09 284 SER A N 1
ATOM 2293 C CA . SER A 1 284 ? 9.907 -10.024 -27.405 1.00 42.09 284 SER A CA 1
ATOM 2294 C C . SER A 1 284 ? 10.802 -9.210 -28.355 1.00 42.09 284 SER A C 1
ATOM 2296 O O . SER A 1 284 ? 11.301 -8.147 -27.999 1.00 42.09 284 SER A O 1
ATOM 2298 N N . TYR A 1 285 ? 10.867 -9.597 -29.634 1.00 37.19 285 TYR A N 1
ATOM 2299 C CA . TYR A 1 285 ? 11.511 -8.809 -30.708 1.00 37.19 285 TYR A CA 1
ATOM 2300 C C . TYR A 1 285 ? 11.009 -7.339 -30.822 1.00 37.19 285 TYR A C 1
ATOM 2302 O O . TYR A 1 285 ? 11.664 -6.502 -31.434 1.00 37.19 285 TYR A O 1
ATOM 2310 N N . ASN A 1 286 ? 9.872 -6.991 -30.197 1.00 41.84 286 ASN A N 1
ATOM 2311 C CA . ASN A 1 286 ? 9.320 -5.627 -30.143 1.00 41.84 286 ASN A CA 1
ATOM 2312 C C . ASN A 1 286 ? 9.626 -4.831 -28.853 1.00 41.84 286 ASN A C 1
ATOM 2314 O O . ASN A 1 286 ? 9.302 -3.645 -28.802 1.00 41.84 286 ASN A O 1
ATOM 2318 N N . LEU A 1 287 ? 10.242 -5.421 -27.819 1.00 42.94 287 LEU A N 1
ATOM 2319 C CA . LEU A 1 287 ? 10.617 -4.698 -26.588 1.00 42.94 287 LEU A CA 1
ATOM 2320 C C . LEU A 1 287 ? 12.078 -4.213 -26.606 1.00 42.94 287 LEU A C 1
ATOM 2322 O O . LEU A 1 287 ? 12.376 -3.168 -26.033 1.00 42.94 287 LEU A O 1
ATOM 2326 N N . ILE A 1 288 ? 12.970 -4.889 -27.328 1.00 42.38 288 ILE A N 1
ATOM 2327 C CA . ILE A 1 288 ? 14.428 -4.652 -27.290 1.00 42.38 288 ILE A CA 1
ATOM 2328 C C . ILE A 1 288 ? 14.835 -3.313 -27.921 1.00 42.38 288 ILE A C 1
ATOM 2330 O O . ILE A 1 288 ? 15.711 -2.619 -27.406 1.00 42.38 288 ILE A O 1
ATOM 2334 N N . TYR A 1 289 ? 14.130 -2.860 -28.962 1.00 38.12 289 TYR A N 1
ATOM 2335 C CA . TYR A 1 289 ? 14.411 -1.568 -29.608 1.00 38.12 289 TYR A CA 1
ATOM 2336 C C . TYR A 1 289 ? 14.065 -0.338 -28.742 1.00 38.12 289 TYR A C 1
ATOM 2338 O O . TYR A 1 289 ? 14.465 0.775 -29.077 1.00 38.12 289 TYR A O 1
ATOM 2346 N N . ARG A 1 290 ? 13.343 -0.506 -27.621 1.00 43.22 290 ARG A N 1
ATOM 2347 C CA . ARG A 1 290 ? 12.990 0.588 -26.692 1.00 43.22 290 ARG A CA 1
ATOM 2348 C C . ARG A 1 290 ? 14.021 0.797 -25.573 1.00 43.22 290 ARG A C 1
ATOM 2350 O O . ARG A 1 290 ? 13.852 1.732 -24.792 1.00 43.22 290 ARG A O 1
ATOM 2357 N N . TYR A 1 291 ? 15.049 -0.051 -25.472 1.00 48.62 291 TYR A N 1
ATOM 2358 C CA . TYR A 1 291 ? 15.736 -0.292 -24.202 1.00 48.62 291 TYR A CA 1
ATOM 2359 C C . TYR A 1 291 ? 17.266 -0.475 -24.281 1.00 48.62 291 TYR A C 1
ATOM 2361 O O . TYR A 1 291 ? 17.849 -1.131 -23.428 1.00 48.62 291 TYR A O 1
ATOM 2369 N N . GLU A 1 292 ? 17.979 0.204 -25.186 1.00 42.16 292 GLU A N 1
ATOM 2370 C CA . GLU A 1 292 ? 19.449 0.346 -25.037 1.00 42.16 292 GLU A CA 1
ATOM 2371 C C . GLU A 1 292 ? 19.859 0.987 -23.685 1.00 42.16 292 GLU A C 1
ATOM 2373 O O . GLU A 1 292 ? 21.004 0.842 -23.253 1.00 42.16 292 GLU A O 1
ATOM 2378 N N . SER A 1 293 ? 18.929 1.648 -22.976 1.00 46.66 293 SER A N 1
ATOM 2379 C CA . SER A 1 293 ? 19.161 2.232 -21.648 1.00 46.66 293 SER A CA 1
ATOM 2380 C C . SER A 1 293 ? 18.894 1.294 -20.454 1.00 46.66 293 SER A C 1
ATOM 2382 O O . SER A 1 293 ? 19.417 1.560 -19.375 1.00 46.66 293 SER A O 1
ATOM 2384 N N . THR A 1 294 ? 18.161 0.175 -20.597 1.00 50.88 294 THR A N 1
ATOM 2385 C CA . THR A 1 294 ? 17.710 -0.634 -19.433 1.00 50.88 294 THR A CA 1
ATOM 2386 C C . THR A 1 294 ? 18.833 -1.266 -18.656 1.00 50.88 294 THR A C 1
ATOM 2388 O O . THR A 1 294 ? 18.738 -1.369 -17.443 1.00 50.88 294 THR A O 1
ATOM 2391 N N . VAL A 1 295 ? 19.895 -1.701 -19.325 1.00 48.91 295 VAL A N 1
ATOM 2392 C CA . VAL A 1 295 ? 20.974 -2.427 -18.659 1.00 48.91 295 VAL A CA 1
ATOM 2393 C C . VAL A 1 295 ? 21.791 -1.517 -17.747 1.00 48.91 295 VAL A C 1
ATOM 2395 O O . VAL A 1 295 ? 22.077 -1.856 -16.602 1.00 48.91 295 VAL A O 1
ATOM 2398 N N . THR A 1 296 ? 22.122 -0.328 -18.237 1.00 51.75 296 THR A N 1
ATOM 2399 C CA . THR A 1 296 ? 22.854 0.683 -17.469 1.00 51.75 296 THR A CA 1
ATOM 2400 C C . THR A 1 296 ? 21.979 1.279 -16.366 1.00 51.75 296 THR A C 1
ATOM 2402 O O . THR A 1 296 ? 22.444 1.442 -15.238 1.00 51.75 296 THR A O 1
ATOM 2405 N N . ASP A 1 297 ? 20.706 1.555 -16.662 1.00 50.81 297 ASP A N 1
ATOM 2406 C CA . ASP A 1 297 ? 19.745 2.062 -15.678 1.00 50.81 297 ASP A CA 1
ATOM 2407 C C . ASP A 1 297 ? 19.453 1.020 -14.584 1.00 50.81 297 ASP A C 1
ATOM 2409 O O . ASP A 1 297 ? 19.300 1.373 -13.417 1.00 50.81 297 ASP A O 1
ATOM 2413 N N . MET A 1 298 ? 19.464 -0.269 -14.931 1.00 52.03 298 MET A N 1
ATOM 2414 C CA . MET A 1 298 ? 19.346 -1.374 -13.984 1.00 52.03 298 MET A CA 1
ATOM 2415 C C . MET A 1 298 ? 20.564 -1.450 -13.075 1.00 52.03 298 MET A C 1
ATOM 2417 O O . MET A 1 298 ? 20.399 -1.363 -11.869 1.00 52.03 298 MET A O 1
ATOM 2421 N N . VAL A 1 299 ? 21.785 -1.523 -13.615 1.00 54.62 299 VAL A N 1
ATOM 2422 C CA . VAL A 1 299 ? 23.015 -1.522 -12.799 1.00 54.62 299 VAL A CA 1
ATOM 2423 C C . VAL A 1 299 ? 23.043 -0.319 -11.853 1.00 54.62 299 VAL A C 1
ATOM 2425 O O . VAL A 1 299 ? 23.446 -0.435 -10.697 1.00 54.62 299 VAL A O 1
ATOM 2428 N N . LYS A 1 300 ? 22.550 0.837 -12.303 1.00 57.97 300 LYS A N 1
ATOM 2429 C CA . LYS A 1 300 ? 22.393 2.021 -11.460 1.00 57.97 300 LYS A CA 1
ATOM 2430 C C . LYS A 1 300 ? 21.358 1.823 -10.344 1.00 57.97 300 LYS A C 1
ATOM 2432 O O . LYS A 1 300 ? 21.691 2.069 -9.188 1.00 57.97 300 LYS A O 1
ATOM 2437 N N . ALA A 1 301 ? 20.150 1.353 -10.659 1.00 51.78 301 ALA A N 1
ATOM 2438 C CA . ALA A 1 301 ? 19.109 1.068 -9.667 1.00 51.78 301 ALA A CA 1
ATOM 2439 C C . ALA A 1 301 ? 19.573 0.036 -8.622 1.00 51.78 301 ALA A C 1
ATOM 2441 O O . ALA A 1 301 ? 19.249 0.153 -7.441 1.00 51.78 301 ALA A O 1
ATOM 2442 N N . ILE A 1 302 ? 20.400 -0.928 -9.032 1.00 54.75 302 ILE A N 1
ATOM 2443 C CA . ILE A 1 302 ? 20.992 -1.925 -8.134 1.00 54.75 302 ILE A CA 1
ATOM 2444 C C . ILE A 1 302 ? 22.021 -1.315 -7.209 1.00 54.75 302 ILE A C 1
ATOM 2446 O O . ILE A 1 302 ? 21.993 -1.555 -6.007 1.00 54.75 302 ILE A O 1
ATOM 2450 N N . ASN A 1 303 ? 22.925 -0.511 -7.755 1.00 60.16 303 ASN A N 1
ATOM 2451 C CA . ASN A 1 303 ? 23.924 0.171 -6.950 1.00 60.16 303 ASN A CA 1
ATOM 2452 C C . ASN A 1 303 ? 23.261 1.106 -5.927 1.00 60.16 303 ASN A C 1
ATOM 2454 O O . ASN A 1 303 ? 23.704 1.187 -4.782 1.00 60.16 303 ASN A O 1
ATOM 2458 N N . GLU A 1 304 ? 22.152 1.751 -6.297 1.00 57.09 304 GLU A N 1
ATOM 2459 C CA . GLU A 1 304 ? 21.321 2.521 -5.368 1.00 57.09 304 GLU A CA 1
ATOM 2460 C C . GLU A 1 304 ? 20.665 1.629 -4.297 1.00 57.09 304 GLU A C 1
ATOM 2462 O O . GLU A 1 304 ? 20.647 1.999 -3.122 1.00 57.09 304 GLU A O 1
ATOM 2467 N N . TYR A 1 305 ? 20.176 0.441 -4.664 1.00 53.78 305 TYR A N 1
ATOM 2468 C CA . TYR A 1 305 ? 19.606 -0.542 -3.736 1.00 53.78 305 TYR A CA 1
ATOM 2469 C C . TYR A 1 305 ? 20.641 -1.088 -2.737 1.00 53.78 305 TYR A C 1
ATOM 2471 O O . TYR A 1 305 ? 20.398 -1.094 -1.530 1.00 53.78 305 TYR A O 1
ATOM 2479 N N . ILE A 1 306 ? 21.836 -1.446 -3.204 1.00 55.66 306 ILE A N 1
ATOM 2480 C CA . ILE A 1 306 ? 22.958 -1.894 -2.367 1.00 55.66 306 ILE A CA 1
ATOM 2481 C C . ILE A 1 306 ? 23.400 -0.776 -1.423 1.00 55.66 306 ILE A C 1
ATOM 2483 O O . ILE A 1 306 ? 23.597 -1.012 -0.231 1.00 55.66 306 ILE A O 1
ATOM 2487 N N . ALA A 1 307 ? 23.488 0.464 -1.913 1.00 60.00 307 ALA A N 1
ATOM 2488 C CA . ALA A 1 307 ? 23.794 1.612 -1.065 1.00 60.00 307 ALA A CA 1
ATOM 2489 C C . ALA A 1 307 ? 22.756 1.790 0.056 1.00 60.00 307 ALA A C 1
ATOM 2491 O O . ALA A 1 307 ? 23.112 2.194 1.164 1.00 60.00 307 ALA A O 1
ATOM 2492 N N . ILE A 1 308 ? 21.484 1.462 -0.199 1.00 54.69 308 ILE A N 1
ATOM 2493 C CA . ILE A 1 308 ? 20.427 1.468 0.818 1.00 54.69 308 ILE A CA 1
ATOM 2494 C C . ILE A 1 308 ? 20.624 0.333 1.831 1.00 54.69 308 ILE A C 1
ATOM 2496 O O . ILE A 1 308 ? 20.555 0.616 3.027 1.00 54.69 308 ILE A O 1
ATOM 2500 N N . ILE A 1 309 ? 20.896 -0.902 1.387 1.00 52.16 309 ILE A N 1
ATOM 2501 C CA . ILE A 1 309 ? 21.160 -2.059 2.269 1.00 52.16 309 ILE A CA 1
ATOM 2502 C C . ILE A 1 309 ? 22.331 -1.757 3.209 1.00 52.16 309 ILE A C 1
ATOM 2504 O O . ILE A 1 309 ? 22.192 -1.850 4.431 1.00 52.16 309 ILE A O 1
ATOM 2508 N N . ILE A 1 310 ? 23.453 -1.296 2.645 1.00 56.03 310 ILE A N 1
ATOM 2509 C CA . ILE A 1 310 ? 24.661 -0.928 3.393 1.00 56.03 310 ILE A CA 1
ATOM 2510 C C . ILE A 1 310 ? 24.354 0.203 4.385 1.00 56.03 310 ILE A C 1
ATOM 2512 O O . ILE A 1 310 ? 24.732 0.126 5.551 1.00 56.03 310 ILE A O 1
ATOM 2516 N N . LYS A 1 311 ? 23.623 1.246 3.964 1.00 57.44 311 LYS A N 1
ATOM 2517 C CA . LYS A 1 311 ? 23.269 2.386 4.829 1.00 57.44 311 LYS A CA 1
ATOM 2518 C C . LYS A 1 311 ? 22.316 2.006 5.969 1.00 57.44 311 LYS A C 1
ATOM 2520 O O . LYS A 1 311 ? 22.370 2.633 7.025 1.00 57.44 311 LYS A O 1
ATOM 2525 N N . LYS A 1 312 ? 21.421 1.037 5.757 1.00 50.38 312 LYS A N 1
ATOM 2526 C CA . LYS A 1 312 ? 20.422 0.598 6.747 1.00 50.38 312 LYS A CA 1
ATOM 2527 C C . LYS A 1 312 ? 20.945 -0.463 7.721 1.00 50.38 312 LYS A C 1
ATOM 2529 O O . LYS A 1 312 ? 20.239 -0.764 8.679 1.00 50.38 312 LYS A O 1
ATOM 2534 N N . ASN A 1 313 ? 22.157 -0.989 7.517 1.00 50.66 313 ASN A N 1
ATOM 2535 C CA . ASN A 1 313 ? 22.737 -2.065 8.329 1.00 50.66 313 ASN A CA 1
ATOM 2536 C C . ASN A 1 313 ? 21.849 -3.337 8.374 1.00 50.66 313 ASN A C 1
ATOM 2538 O O . ASN A 1 313 ? 21.898 -4.103 9.335 1.00 50.66 313 ASN A O 1
ATOM 2542 N N . ASP A 1 314 ? 21.015 -3.554 7.344 1.00 50.09 314 ASP A N 1
ATOM 2543 C CA . ASP A 1 314 ? 20.086 -4.695 7.206 1.00 50.09 314 ASP A CA 1
ATOM 2544 C C . ASP A 1 314 ? 20.809 -5.887 6.559 1.00 50.09 314 ASP A C 1
ATOM 2546 O O . ASP A 1 314 ? 20.554 -6.297 5.431 1.00 50.09 314 ASP A O 1
ATOM 2550 N N . LEU A 1 315 ? 21.826 -6.363 7.270 1.00 52.44 315 LEU A N 1
ATOM 2551 C CA . LEU A 1 315 ? 22.924 -7.152 6.720 1.00 52.44 315 LEU A CA 1
ATOM 2552 C C . LEU A 1 315 ? 22.838 -8.653 7.069 1.00 52.44 315 LEU A C 1
ATOM 2554 O O . LEU A 1 315 ? 23.843 -9.338 7.154 1.00 52.44 315 LEU A O 1
ATOM 2558 N N . ASN A 1 316 ? 21.654 -9.207 7.365 1.00 48.66 316 ASN A N 1
ATOM 2559 C CA . ASN A 1 316 ? 21.510 -10.615 7.805 1.00 48.66 316 ASN A CA 1
ATOM 2560 C C . ASN A 1 316 ? 22.459 -11.030 8.968 1.00 48.66 316 ASN A C 1
ATOM 2562 O O . ASN A 1 316 ? 22.704 -12.218 9.194 1.00 48.66 316 ASN A O 1
ATOM 2566 N N . GLY A 1 317 ? 22.973 -10.054 9.729 1.00 44.00 317 GLY A N 1
ATOM 2567 C CA . GLY A 1 317 ? 23.940 -10.240 10.811 1.00 44.00 317 GLY A CA 1
ATOM 2568 C C . GLY A 1 317 ? 25.431 -10.150 10.439 1.00 44.00 317 GLY A C 1
ATOM 2569 O O . GLY A 1 317 ? 26.225 -10.279 11.363 1.00 44.00 317 GLY A O 1
ATOM 2570 N N . ASN A 1 318 ? 25.821 -9.918 9.172 1.00 47.12 318 ASN A N 1
ATOM 2571 C CA . ASN A 1 318 ? 27.220 -9.815 8.694 1.00 47.12 318 ASN A CA 1
ATOM 2572 C C . ASN A 1 318 ? 27.367 -8.878 7.473 1.00 47.12 318 ASN A C 1
ATOM 2574 O O . ASN A 1 318 ? 26.456 -8.803 6.669 1.00 47.12 318 ASN A O 1
ATOM 2578 N N . ASP A 1 319 ? 28.523 -8.240 7.258 1.00 54.88 319 ASP A N 1
ATOM 2579 C CA . ASP A 1 319 ? 28.758 -7.334 6.112 1.00 54.88 319 ASP A CA 1
ATOM 2580 C C . ASP A 1 319 ? 28.364 -7.917 4.733 1.00 54.88 319 ASP A C 1
ATOM 2582 O O . ASP A 1 319 ? 28.576 -9.097 4.454 1.00 54.88 319 ASP A O 1
ATOM 2586 N N . PHE A 1 320 ? 27.828 -7.067 3.845 1.00 64.88 320 PHE A N 1
ATOM 2587 C CA . PHE A 1 320 ? 27.466 -7.430 2.467 1.00 64.88 320 PHE A CA 1
ATOM 2588 C C . PHE A 1 320 ? 28.698 -7.918 1.684 1.00 64.88 320 PHE A C 1
ATOM 2590 O O . PHE A 1 320 ? 29.716 -7.218 1.634 1.00 64.88 320 PHE A O 1
ATOM 2597 N N . ASP A 1 321 ? 28.603 -9.079 1.021 1.00 73.19 321 ASP A N 1
ATOM 2598 C CA . ASP A 1 321 ? 29.722 -9.649 0.263 1.00 73.19 321 ASP A CA 1
ATOM 2599 C C . ASP A 1 321 ? 29.946 -8.906 -1.065 1.00 73.19 321 ASP A C 1
ATOM 2601 O O . ASP A 1 321 ? 29.427 -9.237 -2.138 1.00 73.19 321 ASP A O 1
ATOM 2605 N N . MET A 1 322 ? 30.785 -7.876 -0.984 1.00 70.62 322 MET A N 1
ATOM 2606 C CA . MET A 1 322 ? 31.185 -7.055 -2.122 1.00 70.62 322 MET A CA 1
ATOM 2607 C C . MET A 1 322 ? 31.986 -7.838 -3.181 1.00 70.62 322 MET A C 1
ATOM 2609 O O . MET A 1 322 ? 32.071 -7.398 -4.329 1.00 70.62 322 MET A O 1
ATOM 2613 N N . ALA A 1 323 ? 32.602 -8.972 -2.829 1.00 75.31 323 ALA A N 1
ATOM 2614 C CA . ALA A 1 323 ? 33.359 -9.783 -3.780 1.00 75.31 323 ALA A CA 1
ATOM 2615 C C . ALA A 1 323 ? 32.414 -10.577 -4.690 1.00 75.31 323 ALA A C 1
ATOM 2617 O O . ALA A 1 323 ? 32.553 -10.503 -5.916 1.00 75.31 323 ALA A O 1
ATOM 2618 N N . ARG A 1 324 ? 31.401 -11.235 -4.111 1.00 78.62 324 ARG A N 1
ATOM 2619 C CA . ARG A 1 324 ? 30.322 -11.894 -4.871 1.00 78.62 324 ARG A CA 1
ATOM 2620 C C . ARG A 1 324 ? 29.557 -10.909 -5.746 1.00 78.62 324 ARG A C 1
ATOM 2622 O O . ARG A 1 324 ? 29.258 -11.217 -6.900 1.00 78.62 324 ARG A O 1
ATOM 2629 N N . TRP A 1 325 ? 29.324 -9.694 -5.249 1.00 73.50 325 TRP A N 1
ATOM 2630 C CA . TRP A 1 325 ? 28.696 -8.640 -6.045 1.00 73.50 325 TRP A CA 1
ATOM 2631 C C . TRP A 1 325 ? 29.524 -8.255 -7.278 1.00 73.50 325 TRP A C 1
ATOM 2633 O O . TRP A 1 325 ? 29.022 -8.286 -8.399 1.00 73.50 325 TRP A O 1
ATOM 2643 N N . LYS A 1 326 ? 30.819 -7.969 -7.108 1.00 74.19 326 LYS A N 1
ATOM 2644 C CA . LYS A 1 326 ? 31.708 -7.654 -8.241 1.00 74.19 326 LYS A CA 1
ATOM 2645 C C . LYS A 1 326 ? 31.790 -8.794 -9.254 1.00 74.19 326 LYS A C 1
ATOM 2647 O O . LYS A 1 326 ? 31.930 -8.556 -10.453 1.00 74.19 326 LYS A O 1
ATOM 2652 N N . GLN A 1 327 ? 31.715 -10.035 -8.780 1.00 74.50 327 GLN A N 1
ATOM 2653 C CA . GLN A 1 327 ? 31.649 -11.211 -9.637 1.00 74.50 327 GLN A CA 1
ATOM 2654 C C . GLN A 1 327 ? 30.348 -11.240 -10.446 1.00 74.50 327 GLN A C 1
ATOM 2656 O O . GLN A 1 327 ? 30.403 -11.453 -11.656 1.00 74.50 327 GLN A O 1
ATOM 2661 N N . PHE A 1 328 ? 29.203 -10.961 -9.818 1.00 73.88 328 PHE A N 1
ATOM 2662 C CA . PH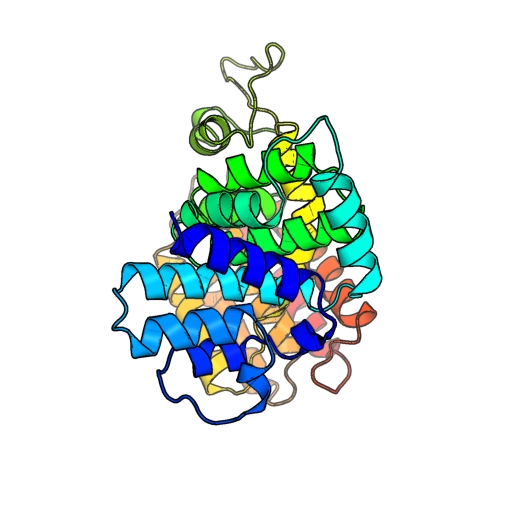E A 1 328 ? 27.927 -10.806 -10.514 1.00 73.88 328 PHE A CA 1
ATOM 2663 C C . PHE A 1 328 ? 27.971 -9.689 -11.567 1.00 73.88 328 PHE A C 1
ATOM 2665 O O . PHE A 1 328 ? 27.628 -9.942 -12.720 1.00 73.88 328 PHE A O 1
ATOM 2672 N N . GLU A 1 329 ? 28.448 -8.488 -11.216 1.00 69.75 329 GLU A N 1
ATOM 2673 C CA . GLU A 1 329 ? 28.572 -7.359 -12.154 1.00 69.75 329 GLU A CA 1
ATOM 2674 C C . GLU A 1 329 ? 29.419 -7.727 -13.374 1.00 69.75 329 GLU A C 1
ATOM 2676 O O . GLU A 1 329 ? 29.052 -7.430 -14.512 1.00 69.75 329 GLU A O 1
ATOM 2681 N N . LYS A 1 330 ? 30.539 -8.420 -13.145 1.00 74.06 330 LYS A N 1
ATOM 2682 C CA . LYS A 1 330 ? 31.417 -8.888 -14.216 1.00 74.06 330 LYS A CA 1
ATOM 2683 C C . LYS A 1 330 ? 30.704 -9.885 -15.133 1.00 74.06 330 LYS A C 1
ATOM 2685 O O . LYS A 1 330 ? 30.727 -9.697 -16.347 1.00 74.06 330 LYS A O 1
ATOM 2690 N N . TYR A 1 331 ? 30.046 -10.904 -14.574 1.00 70.62 331 TYR A N 1
ATOM 2691 C CA . TYR A 1 331 ? 29.278 -11.875 -15.364 1.00 70.62 331 TYR A CA 1
ATOM 2692 C C . TYR A 1 331 ? 28.170 -11.199 -16.172 1.00 70.62 331 TYR A C 1
ATOM 2694 O O . TYR A 1 331 ? 27.968 -11.516 -17.345 1.00 70.62 331 TYR A O 1
ATOM 2702 N N . PHE A 1 332 ? 27.471 -10.251 -15.560 1.00 67.56 332 PHE A N 1
ATOM 2703 C CA . PHE A 1 332 ? 26.414 -9.491 -16.200 1.00 67.56 332 PHE A CA 1
ATOM 2704 C C . PHE A 1 332 ? 26.943 -8.672 -17.388 1.00 67.56 332 PHE A C 1
ATOM 2706 O O . PHE A 1 332 ? 26.418 -8.786 -18.495 1.00 67.56 332 PHE A O 1
ATOM 2713 N N . GLU A 1 333 ? 28.022 -7.905 -17.204 1.00 66.50 333 GLU A N 1
ATOM 2714 C CA . GLU A 1 333 ? 28.636 -7.105 -18.274 1.00 66.50 333 GLU A CA 1
ATOM 2715 C C . GLU A 1 333 ? 29.227 -7.967 -19.403 1.00 66.50 333 GLU A C 1
ATOM 2717 O O . GLU A 1 333 ? 29.100 -7.619 -20.579 1.00 66.50 333 GLU A O 1
ATOM 2722 N N . GLU A 1 334 ? 29.810 -9.126 -19.086 1.00 67.94 334 GLU A N 1
ATOM 2723 C CA . GLU A 1 334 ? 30.327 -10.069 -20.089 1.00 67.94 334 GLU A CA 1
ATOM 2724 C C . GLU A 1 334 ? 29.207 -10.657 -20.965 1.00 67.94 334 GLU A C 1
ATOM 2726 O O . GLU A 1 334 ? 29.387 -10.845 -22.173 1.00 67.94 334 GLU A O 1
ATOM 2731 N N . ASN A 1 335 ? 28.023 -10.883 -20.387 1.00 62.19 335 ASN A N 1
ATOM 2732 C CA . ASN A 1 335 ? 26.871 -11.468 -21.080 1.00 62.19 335 ASN A CA 1
ATOM 2733 C C . ASN A 1 335 ? 25.878 -10.423 -21.621 1.00 62.19 335 ASN A C 1
ATOM 2735 O O . ASN A 1 335 ? 25.001 -10.753 -22.422 1.00 62.19 335 ASN A O 1
ATOM 2739 N N . LYS A 1 336 ? 26.069 -9.141 -21.294 1.00 61.31 336 LYS A N 1
ATOM 2740 C CA . LYS A 1 336 ? 25.270 -7.993 -21.756 1.00 61.31 336 LYS A CA 1
ATOM 2741 C C . LYS A 1 336 ? 25.063 -7.952 -23.262 1.00 61.31 336 LYS A C 1
ATOM 2743 O O . LYS A 1 336 ? 23.981 -7.634 -23.736 1.00 61.31 336 LYS A O 1
ATOM 2748 N N . ARG A 1 337 ? 26.087 -8.304 -24.046 1.00 56.84 337 ARG A N 1
ATOM 2749 C CA . ARG A 1 337 ? 25.988 -8.337 -25.516 1.00 56.84 337 ARG A CA 1
ATOM 2750 C C . ARG A 1 337 ? 25.080 -9.445 -26.040 1.00 56.84 337 ARG A C 1
ATOM 2752 O O . ARG A 1 337 ? 24.593 -9.309 -27.154 1.00 56.84 337 ARG A O 1
ATOM 2759 N N . GLN A 1 338 ? 24.914 -10.538 -25.303 1.00 57.88 338 GLN A N 1
ATOM 2760 C CA . GLN A 1 338 ? 23.980 -11.605 -25.663 1.00 57.88 338 GLN A CA 1
ATOM 2761 C C . GLN A 1 338 ? 22.563 -11.202 -25.252 1.00 57.88 338 GLN A C 1
ATOM 2763 O O . GLN A 1 338 ? 21.667 -11.286 -26.078 1.00 57.88 338 GLN A O 1
ATOM 2768 N N . ILE A 1 339 ? 22.403 -10.631 -24.054 1.00 51.69 339 ILE A N 1
ATOM 2769 C CA . ILE A 1 339 ? 21.132 -10.077 -23.552 1.00 51.69 339 ILE A CA 1
ATOM 2770 C C . ILE A 1 339 ? 20.590 -8.971 -24.473 1.00 51.69 339 ILE A C 1
ATOM 2772 O O . ILE A 1 339 ? 19.402 -8.943 -24.749 1.00 51.69 339 ILE A O 1
ATOM 2776 N N . ASN A 1 340 ? 21.456 -8.096 -24.996 1.00 49.25 340 ASN A N 1
ATOM 2777 C CA . ASN A 1 340 ? 21.065 -6.998 -25.893 1.00 49.25 340 ASN A CA 1
ATOM 2778 C C . ASN A 1 340 ? 20.828 -7.423 -27.356 1.00 49.25 340 ASN A C 1
ATOM 2780 O O . ASN A 1 340 ? 20.411 -6.596 -28.164 1.00 49.25 340 ASN A O 1
ATOM 2784 N N . LYS A 1 341 ? 21.204 -8.651 -27.737 1.00 46.44 341 LYS A N 1
ATOM 2785 C CA . LYS A 1 341 ? 21.033 -9.189 -29.102 1.00 46.44 341 LYS A CA 1
ATOM 2786 C C . LYS A 1 341 ? 19.819 -10.109 -29.237 1.00 46.44 341 LYS A C 1
ATOM 2788 O O . LYS A 1 341 ? 19.439 -10.412 -30.369 1.00 46.44 341 LYS A O 1
ATOM 2793 N N . LEU A 1 342 ? 19.319 -10.599 -28.108 1.00 46.09 342 LEU A N 1
ATOM 2794 C CA . LEU A 1 342 ? 18.050 -11.303 -27.969 1.00 46.09 342 LEU A CA 1
ATOM 2795 C C . LEU A 1 342 ? 16.919 -10.298 -28.012 1.00 46.09 342 LEU A C 1
ATOM 2797 O O . LEU A 1 342 ? 15.854 -10.711 -28.521 1.00 46.09 342 LEU A O 1
#